Protein AF-0000000074383186 (afdb_homodimer)

Radius of gyration: 28.28 Å; Cα contacts (8 Å, |Δi|>4): 179; chains: 2; bounding box: 37×109×66 Å

Sequence (270 aa):
MASSSSMNIESKNREPNISELKEACGSEDLATCFKFLFDSDISEEYGFLMRMGEERNQLRSKLEKLEATIRETRYRGPFNEKAVDGLRCLVEIHQRMLDRFQVLTTLLDEVRDGIVEKGRHVKLMEFDEGLSDVEMASSSSMNIESKNREPNISELKEACGSEDLATCFKFLFDSDISEEYGFLMRMGEERNQLRSKLEKLEATIRETRYRGPFNEKAVDGLRCLVEIHQRMLDRFQVLTTLLDEVRDGIVEKGRHVKLMEFDEGLSDVE

Foldseek 3Di:
DPPDPPPCCVVPPCCPPQVVLCVVQVHPDSLSSLLVVLVVVLVVLVVVLVVLVVVLVVLVVVLVVLVVVLVVLVVVPCPDPVSVVVSVVSVVVSVVSVVVSVVSVVVSVVSVVSSVVSVVSSVVSVVVVVVVVVD/DDDDPPPCVVVDCCCPPQVVLCVVQVHPDSLSSLLVVLVVVLVVLVVVLVVLVVVLVVLVVVLVVLVVVLVVLVVVPCPDPVSVVVSVVSVVVSVVSVVVSVVSVVVSVVSVVSSVVSVVSSVVSVVVVVVVVVD

Structure (mmCIF, N/CA/C/O backbone):
data_AF-0000000074383186-model_v1
#
loop_
_entity.id
_entity.type
_entity.pdbx_description
1 polymer 'Uncharacterized protein'
#
loop_
_atom_site.group_PDB
_atom_site.id
_atom_site.type_symbol
_atom_site.label_atom_id
_atom_site.label_alt_id
_atom_site.label_comp_id
_atom_site.label_asym_id
_atom_site.label_entity_id
_atom_site.label_seq_id
_atom_site.pdbx_PDB_ins_code
_atom_site.Cartn_x
_atom_site.Cartn_y
_atom_site.Cartn_z
_atom_site.occupancy
_atom_site.B_iso_or_equiv
_atom_site.auth_seq_id
_atom_site.auth_comp_id
_atom_site.auth_asym_id
_atom_site.auth_atom_id
_atom_site.pdbx_PDB_model_num
ATOM 1 N N . MET A 1 1 ? 23.625 53.844 -22.609 1 28.95 1 MET A N 1
ATOM 2 C CA . MET A 1 1 ? 23.625 53.344 -21.234 1 28.95 1 MET A CA 1
ATOM 3 C C . MET A 1 1 ? 22.391 52.469 -20.984 1 28.95 1 MET A C 1
ATOM 5 O O . MET A 1 1 ? 21.266 52.906 -21.219 1 28.95 1 MET A O 1
ATOM 9 N N . ALA A 1 2 ? 22.594 51.031 -20.875 1 34.88 2 ALA A N 1
ATOM 10 C CA . ALA A 1 2 ? 21.875 49.781 -21.031 1 34.88 2 ALA A CA 1
ATOM 11 C C . ALA A 1 2 ? 20.984 49.5 -19.828 1 34.88 2 ALA A C 1
ATOM 13 O O . ALA A 1 2 ? 21.469 49.062 -18.766 1 34.88 2 ALA A O 1
ATOM 14 N N . SER A 1 3 ? 20.109 50.438 -19.359 1 36.16 3 SER A N 1
ATOM 15 C CA . SER A 1 3 ? 19.359 50.188 -18.125 1 36.16 3 SER A CA 1
ATOM 16 C C . SER A 1 3 ? 18.688 48.844 -18.141 1 36.16 3 SER A C 1
ATOM 18 O O . SER A 1 3 ? 17.969 48.5 -19.078 1 36.16 3 SER A O 1
ATOM 20 N N . SER A 1 4 ? 19.281 47.844 -17.312 1 34.47 4 SER A N 1
ATOM 21 C CA . SER A 1 4 ? 19.031 46.5 -16.812 1 34.47 4 SER A CA 1
ATOM 22 C C . SER A 1 4 ? 17.609 46.375 -16.266 1 34.47 4 SER A C 1
ATOM 24 O O . SER A 1 4 ? 17.25 47.062 -15.305 1 34.47 4 SER A O 1
ATOM 26 N N . SER A 1 5 ? 16.562 46.125 -17.016 1 35.66 5 SER A N 1
ATOM 27 C CA . SER A 1 5 ? 15.195 45.75 -16.688 1 35.66 5 SER A CA 1
ATOM 28 C C . SER A 1 5 ? 15.156 44.688 -15.602 1 35.66 5 SER A C 1
ATOM 30 O O . SER A 1 5 ? 15.656 43.562 -15.797 1 35.66 5 SER A O 1
ATOM 32 N N . SER A 1 6 ? 15.297 45.125 -14.266 1 33.59 6 SER A N 1
ATOM 33 C CA . SER A 1 6 ? 15.086 44.375 -13.023 1 33.59 6 SER A CA 1
ATOM 34 C C . SER A 1 6 ? 13.852 43.5 -13.117 1 33.59 6 SER A C 1
ATOM 36 O O . SER A 1 6 ? 12.734 43.969 -13.305 1 33.59 6 SER A O 1
ATOM 38 N N . MET A 1 7 ? 13.953 42.25 -13.617 1 35 7 MET A N 1
ATOM 39 C CA . MET A 1 7 ? 13.125 41.062 -13.516 1 35 7 MET A CA 1
ATOM 40 C C . MET A 1 7 ? 12.547 40.906 -12.109 1 35 7 MET A C 1
ATOM 42 O O . MET A 1 7 ? 13.266 40.594 -11.164 1 35 7 MET A O 1
ATOM 46 N N . ASN A 1 8 ? 11.641 41.875 -11.617 1 29.44 8 ASN A N 1
ATOM 47 C CA . ASN A 1 8 ? 10.781 41.812 -10.438 1 29.44 8 ASN A CA 1
ATOM 48 C C . ASN A 1 8 ? 10.109 40.438 -10.32 1 29.44 8 ASN A C 1
ATOM 50 O O . ASN A 1 8 ? 9.164 40.156 -11.055 1 29.44 8 ASN A O 1
ATOM 54 N N . ILE A 1 9 ? 10.883 39.438 -10.305 1 32.88 9 ILE A N 1
ATOM 55 C CA . ILE A 1 9 ? 10.359 38.125 -9.93 1 32.88 9 ILE A CA 1
ATOM 56 C C . ILE A 1 9 ? 9.445 38.25 -8.719 1 32.88 9 ILE A C 1
ATOM 58 O O . ILE A 1 9 ? 9.914 38.469 -7.594 1 32.88 9 ILE A O 1
ATOM 62 N N . GLU A 1 10 ? 8.539 39.281 -8.602 1 33.34 10 GLU A N 1
ATOM 63 C CA . GLU A 1 10 ? 7.5 39.219 -7.582 1 33.34 10 GLU A CA 1
ATOM 64 C C . GLU A 1 10 ? 7.023 37.781 -7.359 1 33.34 10 GLU A C 1
ATOM 66 O O . GLU A 1 10 ? 6.406 37.188 -8.242 1 33.34 10 GLU A O 1
ATOM 71 N N . SER A 1 11 ? 7.887 36.938 -6.902 1 33.84 11 SER A N 1
ATOM 72 C CA . SER A 1 11 ? 7.59 35.656 -6.277 1 33.84 11 SER A CA 1
ATOM 73 C C . SER A 1 11 ? 6.266 35.688 -5.527 1 33.84 11 SER A C 1
ATOM 75 O O . SER A 1 11 ? 6.078 36.531 -4.633 1 33.84 11 SER A O 1
ATOM 77 N N . LYS A 1 12 ? 5.137 35.531 -6.098 1 38.06 12 LYS A N 1
ATOM 78 C CA . LYS A 1 12 ? 3.758 35.344 -5.652 1 38.06 12 LYS A CA 1
ATOM 79 C C . LYS A 1 12 ? 3.703 34.812 -4.234 1 38.06 12 LYS A C 1
ATOM 81 O O . LYS A 1 12 ? 4.211 33.719 -3.971 1 38.06 12 LYS A O 1
ATOM 86 N N . ASN A 1 13 ? 3.699 35.531 -3.025 1 36.78 13 ASN A N 1
ATOM 87 C CA . ASN A 1 13 ? 3.373 35.469 -1.604 1 36.78 13 ASN A CA 1
ATOM 88 C C . ASN A 1 13 ? 2.285 34.438 -1.323 1 36.78 13 ASN A C 1
ATOM 90 O O . ASN A 1 13 ? 1.099 34.75 -1.303 1 36.78 13 ASN A O 1
ATOM 94 N N . ARG A 1 14 ? 2.055 33.5 -1.991 1 41.69 14 ARG A N 1
ATOM 95 C CA . ARG A 1 14 ? 1.066 32.5 -1.591 1 41.69 14 ARG A CA 1
ATOM 96 C C . ARG A 1 14 ? 1.18 32.188 -0.104 1 41.69 14 ARG A C 1
ATOM 98 O O . ARG A 1 14 ? 2.148 31.562 0.331 1 41.69 14 ARG A O 1
ATOM 105 N N . GLU A 1 15 ? 0.997 33.188 0.838 1 46.5 15 GLU A N 1
ATOM 106 C CA . GLU A 1 15 ? 0.779 32.812 2.232 1 46.5 15 GLU A CA 1
ATOM 107 C C . GLU A 1 15 ? -0.116 31.578 2.342 1 46.5 15 GLU A C 1
ATOM 109 O O . GLU A 1 15 ? -0.851 31.422 3.318 1 46.5 15 GLU A O 1
ATOM 114 N N . PRO A 1 16 ? -0.411 30.641 1.36 1 54.41 16 PRO A N 1
ATOM 115 C CA . PRO A 1 16 ? -1.586 29.844 0.973 1 54.41 16 PRO A CA 1
ATOM 116 C C . PRO A 1 16 ? -1.955 28.797 2.008 1 54.41 16 PRO A C 1
ATOM 118 O O . PRO A 1 16 ? -3.131 28.625 2.342 1 54.41 16 PRO A O 1
ATOM 121 N N . ASN A 1 17 ? -1.055 27.969 2.49 1 71.62 17 ASN A N 1
ATOM 122 C CA . ASN A 1 17 ? -1.515 26.719 3.088 1 71.62 17 ASN A CA 1
ATOM 123 C C . ASN A 1 17 ? -2.215 26.953 4.422 1 71.62 17 ASN A C 1
ATOM 125 O O . ASN A 1 17 ? -3.26 26.359 4.695 1 71.62 17 ASN A O 1
ATOM 129 N N . ILE A 1 18 ? -1.781 28.125 5.098 1 79.62 18 ILE A N 1
ATOM 130 C CA . ILE A 1 18 ? -2.393 28.359 6.402 1 79.62 18 ILE A CA 1
ATOM 131 C C . ILE A 1 18 ? -3.75 29.031 6.223 1 79.62 18 ILE A C 1
ATOM 133 O O . ILE A 1 18 ? -4.711 28.703 6.922 1 79.62 18 ILE A O 1
ATOM 137 N N . SER A 1 19 ? -3.762 30.062 5.293 1 82.31 19 SER A N 1
ATOM 138 C CA . SER A 1 19 ? -5.02 30.766 5.039 1 82.31 19 SER A CA 1
ATOM 139 C C . SER A 1 19 ? -6.098 29.781 4.566 1 82.31 19 SER A C 1
ATOM 141 O O . SER A 1 19 ? -7.254 29.875 4.992 1 82.31 19 SER A O 1
ATOM 143 N N . GLU A 1 20 ? -5.668 28.922 3.723 1 84.06 20 GLU A N 1
ATOM 144 C CA . GLU A 1 20 ? -6.598 27.891 3.248 1 84.06 20 GLU A CA 1
ATOM 145 C C . GLU A 1 20 ? -7.086 27.016 4.395 1 84.06 20 GLU A C 1
ATOM 147 O O . GLU A 1 20 ? -8.266 26.656 4.453 1 84.06 20 GLU A O 1
ATOM 152 N N . LEU A 1 21 ? -6.195 26.641 5.242 1 86.62 21 LEU A N 1
ATOM 153 C CA . LEU A 1 21 ? -6.535 25.812 6.391 1 86.62 21 LEU A CA 1
ATOM 154 C C . LEU A 1 21 ? -7.5 26.531 7.32 1 86.62 21 LEU A C 1
ATOM 156 O O . LEU A 1 21 ? -8.469 25.938 7.805 1 86.62 21 LEU A O 1
ATOM 160 N N . LYS A 1 22 ? -7.223 27.812 7.512 1 87.69 22 LYS A N 1
ATOM 161 C CA . LYS A 1 22 ? -8.102 28.625 8.352 1 87.69 22 LYS A CA 1
ATOM 162 C C . LYS A 1 22 ? -9.5 28.734 7.738 1 87.69 22 LYS A C 1
ATOM 164 O O . LYS A 1 22 ? -10.5 28.641 8.453 1 87.69 22 LYS A O 1
ATOM 169 N N . GLU A 1 23 ? -9.508 28.922 6.449 1 90.19 23 GLU A N 1
ATOM 170 C CA . GLU A 1 23 ? -10.789 29 5.75 1 90.19 23 GLU A CA 1
ATOM 171 C C . GLU A 1 23 ? -11.562 27.688 5.863 1 90.19 23 GLU A C 1
ATOM 173 O O . GLU A 1 23 ? -12.766 27.703 6.133 1 90.19 23 GLU A O 1
ATOM 178 N N . ALA A 1 24 ? -10.906 26.641 5.723 1 86.56 24 ALA A N 1
ATOM 179 C CA . ALA A 1 24 ? -11.531 25.312 5.75 1 86.56 24 ALA A CA 1
ATOM 180 C C . ALA A 1 24 ? -12.062 24.984 7.145 1 86.56 24 ALA A C 1
ATOM 182 O O . ALA A 1 24 ? -13.117 24.359 7.281 1 86.56 24 ALA A O 1
ATOM 183 N N . CYS A 1 25 ? -11.32 25.297 8.117 1 88.69 25 CYS A N 1
ATOM 184 C CA . CYS A 1 25 ? -11.719 24.938 9.477 1 88.69 25 CYS A CA 1
ATOM 185 C C . CYS A 1 25 ? -12.609 26.016 10.086 1 88.69 25 CYS A C 1
ATOM 187 O O . CYS A 1 25 ? -13.281 25.781 11.086 1 88.69 25 CYS A O 1
ATOM 189 N N . GLY A 1 26 ? -12.602 27.344 9.523 1 89.06 26 GLY A N 1
ATOM 190 C CA . GLY A 1 26 ? -13.43 28.438 10.008 1 89.06 26 GLY A CA 1
ATOM 191 C C . GLY A 1 26 ? -12.891 29.078 11.273 1 89.06 26 GLY A C 1
ATOM 192 O O . GLY A 1 26 ? -13.656 29.547 12.117 1 89.06 26 GLY A O 1
ATOM 193 N N . SER A 1 27 ? -11.68 28.906 11.594 1 85.69 27 SER A N 1
ATOM 194 C CA . SER A 1 27 ? -11.062 29.438 12.797 1 85.69 27 SER A CA 1
ATOM 195 C C . SER A 1 27 ? -9.766 30.172 12.477 1 85.69 27 SER A C 1
ATOM 197 O O . SER A 1 27 ? -9.055 29.812 11.539 1 85.69 27 SER A O 1
ATOM 199 N N . GLU A 1 28 ? -9.5 31.172 13.281 1 82.12 28 GLU A N 1
ATOM 200 C CA . GLU A 1 28 ? -8.227 31.875 13.188 1 82.12 28 GLU A CA 1
ATOM 201 C C . GLU A 1 28 ? -7.188 31.266 14.125 1 82.12 28 GLU A C 1
ATOM 203 O O . GLU A 1 28 ? -5.992 31.547 14.008 1 82.12 28 GLU A O 1
ATOM 208 N N . ASP A 1 29 ? -7.629 30.484 15.031 1 80 29 ASP A N 1
ATOM 209 C CA . ASP A 1 29 ? -6.727 29.844 15.984 1 80 29 ASP A CA 1
ATOM 210 C C . ASP A 1 29 ? -5.973 28.688 15.328 1 80 29 ASP A C 1
ATOM 212 O O . ASP A 1 29 ? -6.586 27.719 14.867 1 80 29 ASP A O 1
ATOM 216 N N . LEU A 1 30 ? -4.73 28.703 15.336 1 80 30 LEU A N 1
ATOM 217 C CA . LEU A 1 30 ? -3.9 27.734 14.648 1 80 30 LEU A CA 1
ATOM 218 C C . LEU A 1 30 ? -4.078 26.344 15.258 1 80 30 LEU A C 1
ATOM 220 O O . LEU A 1 30 ? -4.07 25.344 14.539 1 80 30 LEU A O 1
ATOM 224 N N . ALA A 1 31 ? -4.141 26.234 16.562 1 80.5 31 ALA A N 1
ATOM 225 C CA . ALA A 1 31 ? -4.32 24.938 17.219 1 80.5 31 ALA A CA 1
ATOM 226 C C . ALA A 1 31 ? -5.594 24.25 16.719 1 80.5 31 ALA A C 1
ATOM 228 O O . ALA A 1 31 ? -5.586 23.047 16.438 1 80.5 31 ALA A O 1
ATOM 229 N N . THR A 1 32 ? -6.66 25.062 16.656 1 84.25 32 THR A N 1
ATOM 230 C CA . THR A 1 32 ? -7.93 24.547 16.156 1 84.25 32 THR A CA 1
ATOM 231 C C . THR A 1 32 ? -7.793 24.094 14.703 1 84.25 32 THR A C 1
ATOM 233 O O . THR A 1 32 ? -8.336 23.062 14.305 1 84.25 32 THR A O 1
ATOM 236 N N . CYS A 1 33 ? -7.16 24.875 13.883 1 86.56 33 CYS A N 1
ATOM 237 C CA . CYS A 1 33 ? -6.945 24.547 12.477 1 86.56 33 CYS A CA 1
ATOM 238 C C . CYS A 1 33 ? -6.145 23.266 12.336 1 86.56 33 CYS A C 1
ATOM 240 O O . CYS A 1 33 ? -6.484 22.406 11.523 1 86.56 33 CYS A O 1
ATOM 242 N N . PHE A 1 34 ? -5.07 23.109 13.109 1 87.44 34 PHE A N 1
ATOM 243 C CA . PHE A 1 34 ? -4.246 21.922 13.031 1 87.44 34 PHE A CA 1
ATOM 244 C C . PHE A 1 34 ? -5.027 20.688 13.492 1 87.44 34 PHE A C 1
ATOM 246 O O . PHE A 1 34 ? -4.906 19.609 12.898 1 87.44 34 PHE A O 1
ATOM 253 N N . LYS A 1 35 ? -5.758 20.859 14.508 1 89.12 35 LYS A N 1
ATOM 254 C CA . LYS A 1 35 ? -6.629 19.766 14.953 1 89.12 35 LYS A CA 1
ATOM 255 C C . LYS A 1 35 ? -7.559 19.328 13.828 1 89.12 35 LYS A C 1
ATOM 257 O O . LYS A 1 35 ? -7.73 18.125 13.602 1 89.12 35 LYS A O 1
ATOM 262 N N . PHE A 1 36 ? -8.195 20.266 13.227 1 89.5 36 PHE A N 1
ATOM 263 C CA . PHE A 1 36 ? -9.078 19.984 12.109 1 89.5 36 PHE A CA 1
ATOM 264 C C . PHE A 1 36 ? -8.344 19.203 11.023 1 89.5 36 PHE A C 1
ATOM 266 O O . PHE A 1 36 ? -8.867 18.219 10.5 1 89.5 36 PHE A O 1
ATOM 273 N N . LEU A 1 37 ? -7.188 19.625 10.648 1 90.56 37 LEU A N 1
ATOM 274 C CA . LEU A 1 37 ? -6.359 18.969 9.641 1 90.56 37 LEU A CA 1
ATOM 275 C C . LEU A 1 37 ? -6.059 17.531 10.031 1 90.56 37 LEU A C 1
ATOM 277 O O . LEU A 1 37 ? -6.219 16.625 9.219 1 90.56 37 LEU A O 1
ATOM 281 N N . PHE A 1 38 ? -5.629 17.281 11.266 1 92.19 38 PHE A N 1
ATOM 282 C CA . PHE A 1 38 ? -5.254 15.945 11.719 1 92.19 38 PHE A CA 1
ATOM 283 C C . PHE A 1 38 ? -6.477 15.039 11.797 1 92.19 38 PHE A C 1
ATOM 285 O O . PHE A 1 38 ? -6.406 13.867 11.43 1 92.19 38 PHE A O 1
ATOM 292 N N . ASP A 1 39 ? -7.582 15.594 12.242 1 91.94 39 ASP A N 1
ATOM 293 C CA . ASP A 1 39 ? -8.812 14.812 12.297 1 91.94 39 ASP A CA 1
ATOM 294 C C . ASP A 1 39 ? -9.219 14.336 10.898 1 91.94 39 ASP A C 1
ATOM 296 O O . ASP A 1 39 ? -9.609 13.18 10.727 1 91.94 39 ASP A O 1
ATOM 300 N N . SER A 1 40 ? -9.133 15.219 9.984 1 91.56 40 SER A N 1
ATOM 301 C CA . SER A 1 40 ? -9.461 14.867 8.609 1 91.56 40 SER A CA 1
ATOM 302 C C . SER A 1 40 ? -8.516 13.797 8.07 1 91.56 40 SER A C 1
ATOM 304 O O . SER A 1 40 ? -8.945 12.844 7.422 1 91.56 40 SER A O 1
ATOM 306 N N . ASP A 1 41 ? -7.297 13.922 8.336 1 92.94 41 ASP A N 1
ATOM 307 C CA . ASP A 1 41 ? -6.293 12.961 7.871 1 92.94 41 ASP A CA 1
ATOM 308 C C . ASP A 1 41 ? -6.512 11.586 8.5 1 92.94 41 ASP A C 1
ATOM 310 O O . ASP A 1 41 ? -6.379 10.562 7.828 1 92.94 41 ASP A O 1
ATOM 314 N N . ILE A 1 42 ? -6.758 11.625 9.805 1 95.25 42 ILE A N 1
ATOM 315 C CA . ILE A 1 42 ? -6.992 10.367 10.516 1 95.25 42 ILE A CA 1
ATOM 316 C C . ILE A 1 42 ? -8.125 9.602 9.836 1 95.25 42 ILE A C 1
ATOM 318 O O . ILE A 1 42 ? -8.008 8.398 9.594 1 95.25 42 ILE A O 1
ATOM 322 N N . SER A 1 43 ? -9.227 10.312 9.57 1 94 43 SER A N 1
ATOM 323 C CA . SER A 1 43 ? -10.367 9.68 8.922 1 94 43 SER A CA 1
ATOM 324 C C . SER A 1 43 ? -9.992 9.094 7.566 1 94 43 SER A C 1
ATOM 326 O O . SER A 1 43 ? -10.359 7.957 7.25 1 94 43 SER A O 1
ATOM 328 N N . GLU A 1 44 ? -9.32 9.789 6.754 1 93.56 44 GLU A N 1
ATOM 329 C CA . GLU A 1 44 ? -8.883 9.32 5.441 1 93.56 44 GLU A CA 1
ATOM 330 C C . GLU A 1 44 ? -7.953 8.117 5.57 1 93.56 44 GLU A C 1
ATOM 332 O O . GLU A 1 44 ? -8.078 7.152 4.816 1 93.56 44 GLU A O 1
ATOM 337 N N . GLU A 1 45 ? -7.059 8.195 6.504 1 95.62 45 GLU A N 1
ATOM 338 C CA . GLU A 1 45 ? -6.074 7.129 6.691 1 95.62 45 GLU A CA 1
ATOM 339 C C . GLU A 1 45 ? -6.738 5.848 7.184 1 95.62 45 GLU A C 1
ATOM 341 O O . GLU A 1 45 ? -6.305 4.746 6.844 1 95.62 45 GLU A O 1
ATOM 346 N N . TYR A 1 46 ? -7.742 6.055 7.988 1 96.44 46 TYR A N 1
ATOM 347 C CA . TYR A 1 46 ? -8.492 4.875 8.406 1 96.44 46 TYR A CA 1
ATOM 348 C C . TYR A 1 46 ? -9.109 4.168 7.203 1 96.44 46 TYR A C 1
ATOM 350 O O . TYR A 1 46 ? -9.086 2.939 7.117 1 96.44 46 TYR A O 1
ATOM 358 N N . GLY A 1 47 ? -9.688 4.938 6.293 1 95.44 47 GLY A N 1
ATOM 359 C CA . GLY A 1 47 ? -10.195 4.344 5.066 1 95.44 47 GLY A CA 1
ATOM 360 C C . GLY A 1 47 ? -9.133 3.615 4.27 1 95.44 47 GLY A C 1
ATOM 361 O O . GLY A 1 47 ? -9.359 2.504 3.787 1 95.44 47 GLY A O 1
ATOM 362 N N . PHE A 1 48 ? -8.039 4.199 4.125 1 96.94 48 PHE A N 1
ATOM 363 C CA . PHE A 1 48 ? -6.914 3.588 3.434 1 96.94 48 PHE A CA 1
ATOM 364 C C . PHE A 1 48 ? -6.492 2.295 4.121 1 96.94 48 PHE A C 1
ATOM 366 O O . PHE A 1 48 ? -6.281 1.274 3.465 1 96.94 48 PHE A O 1
ATOM 373 N N . LEU A 1 49 ? -6.422 2.344 5.441 1 97.44 49 LEU A N 1
ATOM 374 C CA . LEU A 1 49 ? -6.031 1.188 6.242 1 97.44 49 LEU A CA 1
ATOM 375 C C . LEU A 1 49 ? -6.969 0.012 5.996 1 97.44 49 LEU A C 1
ATOM 377 O O . LEU A 1 49 ? -6.516 -1.121 5.816 1 97.44 49 LEU A O 1
ATOM 381 N N . MET A 1 50 ? -8.156 0.243 5.957 1 97.31 50 MET A N 1
ATOM 382 C CA . MET A 1 50 ? -9.141 -0.81 5.746 1 97.31 50 MET A CA 1
ATOM 383 C C . MET A 1 50 ? -9.008 -1.407 4.348 1 97.31 50 MET A C 1
ATOM 385 O O . MET A 1 50 ? -9.031 -2.629 4.188 1 97.31 50 MET A O 1
ATOM 389 N N . ARG A 1 51 ? -8.875 -0.605 3.33 1 95.19 51 ARG A N 1
ATOM 390 C CA . ARG A 1 51 ? -8.719 -1.101 1.965 1 95.19 51 ARG A CA 1
ATOM 391 C C . ARG A 1 51 ? -7.453 -1.938 1.823 1 95.19 51 ARG A C 1
ATOM 393 O O . ARG A 1 51 ? -7.473 -3 1.199 1 95.19 51 ARG A O 1
ATOM 400 N N . MET A 1 52 ? -6.41 -1.446 2.438 1 96.94 52 MET A N 1
ATOM 401 C CA . MET A 1 52 ? -5.145 -2.172 2.348 1 96.94 52 MET A CA 1
ATOM 402 C C . MET A 1 52 ? -5.203 -3.469 3.148 1 96.94 52 MET A C 1
ATOM 404 O O . MET A 1 52 ? -4.57 -4.461 2.781 1 96.94 52 MET A O 1
ATOM 408 N N . GLY A 1 53 ? -5.926 -3.406 4.273 1 96.88 53 GLY A N 1
ATOM 409 C CA . GLY A 1 53 ? -6.141 -4.641 5.012 1 96.88 53 GLY A CA 1
ATOM 410 C C . GLY A 1 53 ? -6.809 -5.723 4.184 1 96.88 53 GLY A C 1
ATOM 411 O O . GLY A 1 53 ? -6.449 -6.895 4.281 1 96.88 53 GLY A O 1
ATOM 412 N N . GLU A 1 54 ? -7.723 -5.332 3.402 1 95.38 54 GLU A N 1
ATOM 413 C CA . GLU A 1 54 ? -8.398 -6.258 2.496 1 95.38 54 GLU A CA 1
ATOM 414 C C . GLU A 1 54 ? -7.426 -6.805 1.45 1 95.38 54 GLU A C 1
ATOM 416 O O . GLU A 1 54 ? -7.441 -8 1.148 1 95.38 54 GLU A O 1
ATOM 421 N N . GLU A 1 55 ? -6.66 -5.902 0.926 1 95.06 55 GLU A N 1
ATOM 422 C CA . GLU A 1 55 ? -5.668 -6.324 -0.057 1 95.06 55 GLU A CA 1
ATOM 423 C C . GLU A 1 55 ? -4.691 -7.332 0.542 1 95.06 55 GLU A C 1
ATOM 425 O O . GLU A 1 55 ? -4.332 -8.312 -0.108 1 95.06 55 GLU A O 1
ATOM 430 N N . ARG A 1 56 ? -4.227 -7.09 1.702 1 97.19 56 ARG A N 1
ATOM 431 C CA . ARG A 1 56 ? -3.311 -8.008 2.373 1 97.19 56 ARG A CA 1
ATOM 432 C C . ARG A 1 56 ? -3.953 -9.375 2.561 1 97.19 56 ARG A C 1
ATOM 434 O O . ARG A 1 56 ? -3.299 -10.406 2.375 1 97.19 56 ARG A O 1
ATOM 441 N N . ASN A 1 57 ? -5.25 -9.359 2.951 1 96.56 57 ASN A N 1
ATOM 442 C CA . ASN A 1 57 ? -5.957 -10.617 3.145 1 96.56 57 ASN A CA 1
ATOM 443 C C . ASN A 1 57 ? -6.09 -11.398 1.838 1 96.56 57 ASN A C 1
ATOM 445 O O . ASN A 1 57 ? -5.938 -12.617 1.816 1 96.56 57 ASN A O 1
ATOM 449 N N . GLN A 1 58 ? -6.414 -10.688 0.798 1 94.38 58 GLN A N 1
ATOM 450 C CA . GLN A 1 58 ? -6.48 -11.328 -0.511 1 94.38 58 GLN A CA 1
ATOM 451 C C . GLN A 1 58 ? -5.133 -11.922 -0.903 1 94.38 58 GLN A C 1
ATOM 453 O O . GLN A 1 58 ? -5.062 -13.055 -1.395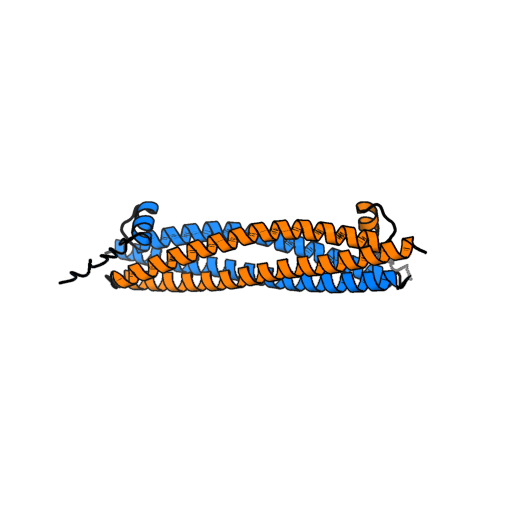 1 94.38 58 GLN A O 1
ATOM 458 N N . LEU A 1 59 ? -4.078 -11.211 -0.695 1 95.81 59 LEU A N 1
ATOM 459 C CA . LEU A 1 59 ? -2.732 -11.68 -1.009 1 95.81 59 LEU A CA 1
ATOM 460 C C . LEU A 1 59 ? -2.377 -12.906 -0.166 1 95.81 59 LEU A C 1
ATOM 462 O O . LEU A 1 59 ? -1.77 -13.852 -0.666 1 95.81 59 LEU A O 1
ATOM 466 N N . ARG A 1 60 ? -2.77 -12.875 1.085 1 96.19 60 ARG A N 1
ATOM 467 C CA . ARG A 1 60 ? -2.543 -14.016 1.961 1 96.19 60 ARG A CA 1
ATOM 468 C C . ARG A 1 60 ? -3.221 -15.266 1.413 1 96.19 60 ARG A C 1
ATOM 470 O O . ARG A 1 60 ? -2.623 -16.344 1.395 1 96.19 60 ARG A O 1
ATOM 477 N N . SER A 1 61 ? -4.426 -15.125 0.999 1 93.56 61 SER A N 1
ATOM 478 C CA . SER A 1 61 ? -5.168 -16.25 0.435 1 93.56 61 SER A CA 1
ATOM 479 C C . SER A 1 61 ? -4.488 -16.797 -0.816 1 93.56 61 SER A C 1
ATOM 481 O O . SER A 1 61 ? -4.391 -18 -1 1 93.56 61 SER A O 1
ATOM 483 N N . LYS A 1 62 ? -4.047 -15.914 -1.629 1 92.06 62 LYS A N 1
ATOM 484 C CA . LYS A 1 62 ? -3.354 -16.328 -2.844 1 92.06 62 LYS A CA 1
ATOM 485 C C . LYS A 1 62 ? -2.064 -17.078 -2.514 1 92.06 62 LYS A C 1
ATOM 487 O O . LYS A 1 62 ? -1.728 -18.062 -3.17 1 92.06 62 LYS A O 1
ATOM 492 N N . LEU A 1 63 ? -1.348 -16.547 -1.551 1 94.81 63 LEU A N 1
ATOM 493 C CA . LEU A 1 63 ? -0.114 -17.188 -1.101 1 94.81 63 LEU A CA 1
ATOM 494 C C . LEU A 1 63 ? -0.378 -18.609 -0.623 1 94.81 63 LEU A C 1
ATOM 496 O O . LEU A 1 63 ? 0.365 -19.531 -0.966 1 94.81 63 LEU A O 1
ATOM 500 N N . GLU A 1 64 ? -1.403 -18.828 0.087 1 92.31 64 GLU A N 1
ATOM 501 C CA . GLU A 1 64 ? -1.771 -20.156 0.596 1 92.31 64 GLU A CA 1
ATOM 502 C C . GLU A 1 64 ? -2.125 -21.109 -0.542 1 92.31 64 GLU A C 1
ATOM 504 O O . GLU A 1 64 ? -1.699 -22.266 -0.545 1 92.31 64 GLU A O 1
ATOM 509 N N . LYS A 1 65 ? -2.898 -20.609 -1.464 1 89.06 65 LYS A N 1
ATOM 510 C CA . LYS A 1 65 ? -3.275 -21.422 -2.617 1 89.06 65 LYS A CA 1
ATOM 511 C C . LYS A 1 65 ? -2.049 -21.812 -3.434 1 89.06 65 LYS A C 1
ATOM 513 O O . LYS A 1 65 ? -1.939 -22.953 -3.887 1 89.06 65 LYS A O 1
ATOM 518 N N . LEU A 1 66 ? -1.179 -20.812 -3.646 1 90.88 66 LEU A N 1
ATOM 519 C CA . LEU A 1 66 ? 0.034 -21.078 -4.41 1 90.88 66 LEU A CA 1
ATOM 520 C C . LEU A 1 66 ? 0.914 -22.094 -3.686 1 90.88 66 LEU A C 1
ATOM 522 O O . LEU A 1 66 ? 1.479 -23 -4.312 1 90.88 66 LEU A O 1
ATOM 526 N N . GLU A 1 67 ? 0.998 -22 -2.42 1 91.5 67 GLU A N 1
ATOM 527 C CA . GLU A 1 67 ? 1.763 -22.953 -1.625 1 91.5 67 GLU A CA 1
ATOM 528 C C . GLU A 1 67 ? 1.192 -24.359 -1.758 1 91.5 67 GLU A C 1
ATOM 530 O O . GLU A 1 67 ? 1.943 -25.328 -1.897 1 91.5 67 GLU A O 1
ATOM 535 N N . ALA A 1 68 ? -0.095 -24.484 -1.712 1 88.19 68 ALA A N 1
ATOM 536 C CA . ALA A 1 68 ? -0.749 -25.781 -1.891 1 88.19 68 ALA A CA 1
ATOM 537 C C . ALA A 1 68 ? -0.468 -26.344 -3.279 1 88.19 68 ALA A C 1
ATOM 539 O O . ALA A 1 68 ? -0.2 -27.547 -3.424 1 88.19 68 ALA A O 1
ATOM 540 N N . THR A 1 69 ? -0.551 -25.484 -4.262 1 85.12 69 THR A N 1
ATOM 541 C CA . THR A 1 69 ? -0.271 -25.906 -5.633 1 85.12 69 THR A CA 1
ATOM 542 C C . THR A 1 69 ? 1.161 -26.422 -5.762 1 85.12 69 THR A C 1
ATOM 544 O O . THR A 1 69 ? 1.405 -27.438 -6.41 1 85.12 69 THR A O 1
ATOM 547 N N . ILE A 1 70 ? 2.143 -25.688 -5.211 1 88.12 70 ILE A N 1
ATOM 548 C CA . ILE A 1 70 ? 3.549 -26.078 -5.227 1 88.12 70 ILE A CA 1
ATOM 549 C C . ILE A 1 70 ? 3.715 -27.438 -4.555 1 88.12 70 ILE A C 1
ATOM 551 O O . ILE A 1 70 ? 4.363 -28.328 -5.102 1 88.12 70 ILE A O 1
ATOM 555 N N . ARG A 1 71 ? 3.074 -27.641 -3.414 1 86.81 71 ARG A N 1
ATOM 556 C CA . ARG A 1 71 ? 3.17 -28.891 -2.674 1 86.81 71 ARG A CA 1
ATOM 557 C C . ARG A 1 71 ? 2.605 -30.047 -3.486 1 86.81 71 ARG A C 1
ATOM 559 O O . ARG A 1 71 ? 3.211 -31.125 -3.551 1 86.81 71 ARG A O 1
ATOM 566 N N . GLU A 1 72 ? 1.507 -29.875 -4.094 1 83.5 72 GLU A N 1
ATOM 567 C CA . GLU A 1 72 ? 0.868 -30.906 -4.902 1 83.5 72 GLU A CA 1
ATOM 568 C C . GLU A 1 72 ? 1.711 -31.25 -6.129 1 83.5 72 GLU A C 1
ATOM 570 O O . GLU A 1 72 ? 1.826 -32.406 -6.5 1 83.5 72 GLU A O 1
ATOM 575 N N . THR A 1 73 ? 2.223 -30.156 -6.715 1 81.38 73 THR A N 1
ATOM 576 C CA . THR A 1 73 ? 3.049 -30.375 -7.895 1 81.38 73 THR A CA 1
ATOM 577 C C . THR A 1 73 ? 4.305 -31.156 -7.535 1 81.38 73 THR A C 1
ATOM 579 O O . THR A 1 73 ? 4.742 -32.031 -8.297 1 81.38 73 THR A O 1
ATOM 582 N N . ARG A 1 74 ? 4.891 -30.859 -6.406 1 81.12 74 ARG A N 1
ATOM 583 C CA . ARG A 1 74 ? 6.07 -31.578 -5.934 1 81.12 74 ARG A CA 1
ATOM 584 C C . ARG A 1 74 ? 5.75 -33.031 -5.672 1 81.12 74 ARG A C 1
ATOM 586 O O . ARG A 1 74 ? 6.562 -33.938 -5.957 1 81.12 74 ARG A O 1
ATOM 593 N N . TYR A 1 75 ? 4.582 -33.344 -5.121 1 76.56 75 TYR A N 1
ATOM 594 C CA . TYR A 1 75 ? 4.168 -34.688 -4.781 1 76.56 75 TYR A CA 1
ATOM 595 C C . TYR A 1 75 ? 3.916 -35.531 -6.039 1 76.56 75 TYR A C 1
ATOM 597 O O . TYR A 1 75 ? 4.207 -36.719 -6.07 1 76.56 75 TYR A O 1
ATOM 605 N N . ARG A 1 76 ? 3.295 -34.938 -7.004 1 69.81 76 ARG A N 1
ATOM 606 C CA . ARG A 1 76 ? 2.982 -35.656 -8.234 1 69.81 76 ARG A CA 1
ATOM 607 C C . ARG A 1 76 ? 4.254 -36.031 -9 1 69.81 76 ARG A C 1
ATOM 609 O O . ARG A 1 76 ? 4.254 -36.938 -9.812 1 69.81 76 ARG A O 1
ATOM 616 N N . GLY A 1 77 ? 5.422 -35.594 -8.43 1 58.22 77 GLY A N 1
ATOM 617 C CA . GLY A 1 77 ? 6.711 -35.938 -9.023 1 58.22 77 GLY A CA 1
ATOM 618 C C . GLY A 1 77 ? 6.957 -35.219 -10.344 1 58.22 77 GLY A C 1
ATOM 619 O O . GLY A 1 77 ? 6.039 -34.656 -10.93 1 58.22 77 GLY A O 1
ATOM 620 N N . PRO A 1 78 ? 8.25 -34.875 -10.609 1 54.88 78 PRO A N 1
ATOM 621 C CA . PRO A 1 78 ? 8.617 -34.219 -11.875 1 54.88 78 PRO A CA 1
ATOM 622 C C . PRO A 1 78 ? 8.172 -35.031 -13.102 1 54.88 78 PRO A C 1
ATOM 624 O O . PRO A 1 78 ? 8.523 -36.188 -13.234 1 54.88 78 PRO A O 1
ATOM 627 N N . PHE A 1 79 ? 7 -35.094 -13.523 1 52.09 79 PHE A N 1
ATOM 628 C CA . PHE A 1 79 ? 6.648 -35.969 -14.633 1 52.09 79 PHE A CA 1
ATOM 629 C C . PHE A 1 79 ? 7.547 -35.719 -15.836 1 52.09 79 PHE A C 1
ATOM 631 O O . PHE A 1 79 ? 7.93 -36.656 -16.547 1 52.09 79 PHE A O 1
ATOM 638 N N . ASN A 1 80 ? 7.707 -34.594 -16.438 1 59 80 ASN A N 1
ATOM 639 C CA . ASN A 1 80 ? 8.531 -34.156 -17.562 1 59 80 ASN A CA 1
ATOM 640 C C . ASN A 1 80 ? 9.234 -32.844 -17.281 1 59 80 ASN A C 1
ATOM 642 O O . ASN A 1 80 ? 8.883 -32.125 -16.328 1 59 80 ASN A O 1
ATOM 646 N N . GLU A 1 81 ? 10.43 -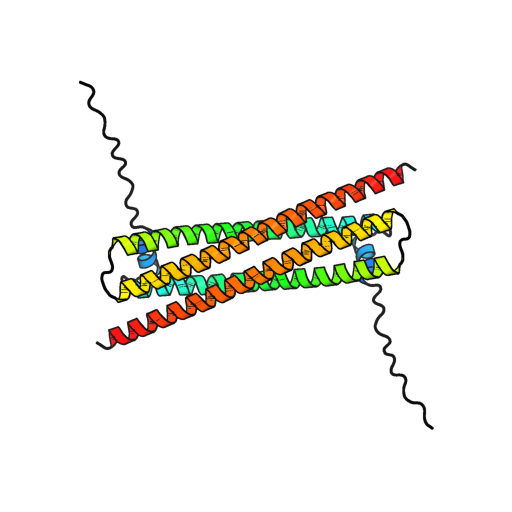32.688 -17.859 1 51.62 81 GLU A N 1
ATOM 647 C CA . GLU A 1 81 ? 11.281 -31.516 -17.766 1 51.62 81 GLU A CA 1
ATOM 648 C C . GLU A 1 81 ? 10.453 -30.234 -17.688 1 51.62 81 GLU A C 1
ATOM 650 O O . GLU A 1 81 ? 10.789 -29.312 -16.938 1 51.62 81 GLU A O 1
ATOM 655 N N . LYS A 1 82 ? 9.414 -30.312 -18.344 1 61.91 82 LYS A N 1
ATOM 656 C CA . LYS A 1 82 ? 8.562 -29.125 -18.422 1 61.91 82 LYS A CA 1
ATOM 657 C C . LYS A 1 82 ? 7.883 -28.859 -17.078 1 61.91 82 LYS A C 1
ATOM 659 O O . LYS A 1 82 ? 7.727 -27.703 -16.688 1 61.91 82 LYS A O 1
ATOM 664 N N . ALA A 1 83 ? 7.57 -29.891 -16.391 1 58.25 83 ALA A N 1
ATOM 665 C CA . ALA A 1 83 ? 6.926 -29.75 -15.094 1 58.25 83 ALA A CA 1
ATOM 666 C C . ALA A 1 83 ? 7.891 -29.188 -14.062 1 58.25 83 ALA A C 1
ATOM 668 O O . ALA A 1 83 ? 7.492 -28.391 -13.211 1 58.25 83 ALA A O 1
ATOM 669 N N . VAL A 1 84 ? 9.125 -29.531 -14.336 1 60.66 84 VAL A N 1
ATOM 670 C CA . VAL A 1 84 ? 10.133 -29.062 -13.391 1 60.66 84 VAL A CA 1
ATOM 671 C C . VAL A 1 84 ? 10.328 -27.562 -13.547 1 60.66 84 VAL A C 1
ATOM 673 O O . VAL A 1 84 ? 10.422 -26.828 -12.555 1 60.66 84 VAL A O 1
ATOM 676 N N . ASP A 1 85 ? 10.328 -27.094 -14.781 1 73.81 85 ASP A N 1
ATOM 677 C CA . ASP A 1 85 ? 10.484 -25.656 -15.031 1 73.81 85 ASP A CA 1
ATOM 678 C C . ASP A 1 85 ? 9.273 -24.875 -14.531 1 73.81 85 ASP A C 1
ATOM 680 O O . ASP A 1 85 ? 9.43 -23.797 -13.961 1 73.81 85 ASP A O 1
ATOM 684 N N . GLY A 1 86 ? 8.109 -25.547 -14.633 1 77.06 86 GLY A N 1
ATOM 685 C CA . GLY A 1 86 ? 6.906 -24.922 -14.117 1 77.06 86 GLY A CA 1
ATOM 686 C C . GLY A 1 86 ? 6.902 -24.797 -12.602 1 77.06 86 GLY A C 1
ATOM 687 O O . GLY A 1 86 ? 6.492 -23.766 -12.062 1 77.06 86 GLY A O 1
ATOM 688 N N . LEU A 1 87 ? 7.457 -25.797 -12.016 1 83.62 87 LEU A N 1
ATOM 689 C CA . LEU A 1 87 ? 7.527 -25.781 -10.562 1 83.62 87 LEU A CA 1
ATOM 690 C C . LEU A 1 87 ? 8.492 -24.703 -10.07 1 83.62 87 LEU A C 1
ATOM 692 O O . LEU A 1 87 ? 8.203 -24 -9.094 1 83.62 87 LEU A O 1
ATOM 696 N N . ARG A 1 88 ? 9.672 -24.625 -10.719 1 85.56 88 ARG A N 1
ATOM 697 C CA . ARG A 1 88 ? 10.633 -23.594 -10.367 1 85.56 88 ARG A CA 1
ATOM 698 C C . ARG A 1 88 ? 10.016 -22.203 -10.492 1 85.56 88 ARG A C 1
ATOM 700 O O . ARG A 1 88 ? 10.219 -21.344 -9.625 1 85.56 88 ARG A O 1
ATOM 707 N N . CYS A 1 89 ? 9.234 -21.984 -11.547 1 87.56 89 CYS A N 1
ATOM 708 C CA . CYS A 1 89 ? 8.547 -20.703 -11.75 1 87.56 89 CYS A CA 1
ATOM 709 C C . CYS A 1 89 ? 7.582 -20.422 -10.609 1 87.56 89 CYS A C 1
ATOM 711 O O . CYS A 1 89 ? 7.555 -19.297 -10.086 1 87.56 89 CYS A O 1
ATOM 713 N N . LEU A 1 90 ? 6.832 -21.406 -10.211 1 89.88 90 LEU A N 1
ATOM 714 C CA . LEU A 1 90 ? 5.859 -21.234 -9.133 1 89.88 90 LEU A CA 1
ATOM 715 C C . LEU A 1 90 ? 6.551 -20.844 -7.832 1 89.88 90 LEU A C 1
ATOM 717 O O . LEU A 1 90 ? 6.074 -19.953 -7.117 1 89.88 90 LEU A O 1
ATOM 721 N N . VAL A 1 91 ? 7.625 -21.469 -7.562 1 91.38 91 VAL A N 1
ATOM 722 C CA . VAL A 1 91 ? 8.344 -21.219 -6.316 1 91.38 91 VAL A CA 1
ATOM 723 C C . VAL A 1 91 ? 8.891 -19.797 -6.312 1 91.38 91 VAL A C 1
ATOM 725 O O . V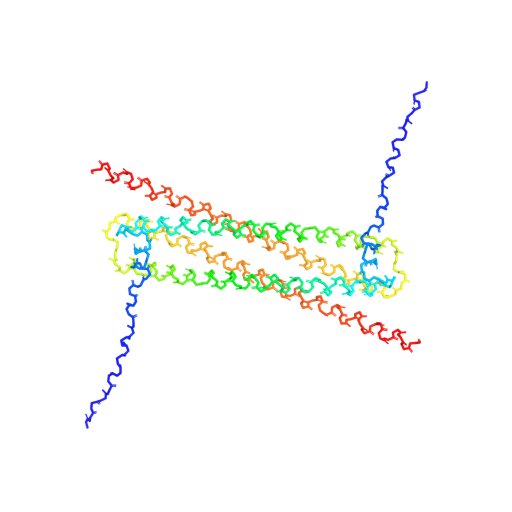AL A 1 91 ? 8.797 -19.094 -5.305 1 91.38 91 VAL A O 1
ATOM 728 N N . GLU A 1 92 ? 9.461 -19.375 -7.383 1 92.06 92 GLU A N 1
ATOM 729 C CA . GLU A 1 92 ? 10.008 -18.031 -7.492 1 92.06 92 GLU A CA 1
ATOM 730 C C . GLU A 1 92 ? 8.914 -16.969 -7.344 1 92.06 92 GLU A C 1
ATOM 732 O O . GLU A 1 92 ? 9.094 -15.984 -6.637 1 92.06 92 GLU A O 1
ATOM 737 N N . ILE A 1 93 ? 7.789 -17.203 -7.949 1 92.69 93 ILE A N 1
ATOM 738 C CA . ILE A 1 93 ? 6.68 -16.25 -7.863 1 92.69 93 ILE A CA 1
ATOM 739 C C . ILE A 1 93 ? 6.137 -16.219 -6.438 1 92.69 93 ILE A C 1
ATOM 741 O O . ILE A 1 93 ? 5.766 -15.164 -5.93 1 92.69 93 ILE A O 1
ATOM 745 N N . HIS A 1 94 ? 6.051 -17.375 -5.867 1 94.62 94 HIS A N 1
ATOM 746 C CA . HIS A 1 94 ? 5.605 -17.438 -4.477 1 94.62 94 HIS A CA 1
ATOM 747 C C . HIS A 1 94 ? 6.484 -16.578 -3.576 1 94.62 94 HIS A C 1
ATOM 749 O O . HIS A 1 94 ? 5.977 -15.852 -2.723 1 94.62 94 HIS A O 1
ATOM 755 N N . GLN A 1 95 ? 7.793 -16.703 -3.818 1 95.25 95 GLN A N 1
ATOM 756 C CA . GLN A 1 95 ? 8.711 -15.898 -3.02 1 95.25 95 GLN A CA 1
ATOM 757 C C . GLN A 1 95 ? 8.484 -14.406 -3.252 1 95.25 95 GLN A C 1
ATOM 759 O O . GLN A 1 95 ? 8.492 -13.617 -2.303 1 95.25 95 GLN A O 1
ATOM 764 N N . ARG A 1 96 ? 8.289 -14.016 -4.43 1 93.38 96 ARG A N 1
ATOM 765 C CA . ARG A 1 96 ? 8.023 -12.617 -4.754 1 93.38 96 ARG A CA 1
ATOM 766 C C . ARG A 1 96 ? 6.754 -12.133 -4.066 1 93.38 96 ARG A C 1
ATOM 768 O O . ARG A 1 96 ? 6.707 -11.008 -3.562 1 93.38 96 ARG A O 1
ATOM 775 N N . MET A 1 97 ? 5.801 -12.938 -4.059 1 95.06 97 MET A N 1
ATOM 776 C CA . MET A 1 97 ? 4.543 -12.586 -3.41 1 95.06 97 MET A CA 1
ATOM 777 C C . MET A 1 97 ? 4.723 -12.461 -1.901 1 95.06 97 MET A C 1
ATOM 779 O O . MET A 1 97 ? 4.109 -11.594 -1.27 1 95.06 97 MET A O 1
ATOM 783 N N . LEU A 1 98 ? 5.566 -13.289 -1.314 1 96.88 98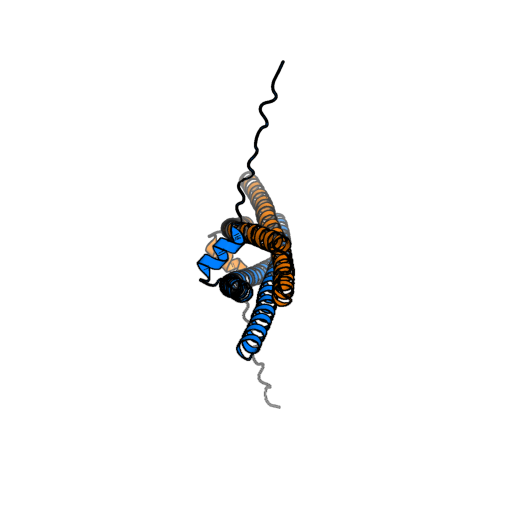 LEU A N 1
ATOM 784 C CA . LEU A 1 98 ? 5.871 -13.203 0.11 1 96.88 98 LEU A CA 1
ATOM 785 C C . LEU A 1 98 ? 6.551 -11.875 0.441 1 96.88 98 LEU A C 1
ATOM 787 O O . LEU A 1 98 ? 6.246 -11.25 1.459 1 96.88 98 LEU A O 1
ATOM 791 N N . ASP A 1 99 ? 7.488 -11.523 -0.379 1 95.81 99 ASP A N 1
ATOM 792 C CA . ASP A 1 99 ? 8.164 -10.242 -0.195 1 95.81 99 ASP A CA 1
ATOM 793 C C . ASP A 1 99 ? 7.172 -9.086 -0.238 1 95.81 99 ASP A C 1
ATOM 795 O O . ASP A 1 99 ? 7.215 -8.188 0.608 1 95.81 99 ASP A O 1
ATOM 799 N N . ARG A 1 100 ? 6.297 -9.117 -1.174 1 96.56 100 ARG A N 1
ATOM 800 C CA . ARG A 1 100 ? 5.254 -8.102 -1.275 1 96.56 100 ARG A CA 1
ATOM 801 C C . ARG A 1 100 ? 4.379 -8.086 -0.029 1 96.56 100 ARG A C 1
ATOM 803 O O . ARG A 1 100 ? 4.016 -7.02 0.47 1 96.56 100 ARG A O 1
ATOM 810 N N . PHE A 1 101 ? 4.031 -9.234 0.374 1 98 101 PHE A N 1
ATOM 811 C CA . PHE A 1 101 ? 3.201 -9.367 1.566 1 98 101 PHE A CA 1
ATOM 812 C C . PHE A 1 101 ? 3.861 -8.695 2.762 1 98 101 PHE A C 1
ATOM 814 O O . PHE A 1 101 ? 3.197 -8.008 3.537 1 98 101 PHE A O 1
ATOM 821 N N . GLN A 1 102 ? 5.082 -8.891 2.889 1 97.94 102 GLN A N 1
ATOM 822 C CA . GLN A 1 102 ? 5.82 -8.305 4 1 97.94 102 GLN A CA 1
ATOM 823 C C . GLN A 1 102 ? 5.82 -6.777 3.916 1 97.94 102 GLN A C 1
ATOM 825 O O . GLN A 1 102 ? 5.617 -6.098 4.922 1 97.94 102 GLN A O 1
ATOM 830 N N . VAL A 1 103 ? 6.09 -6.273 2.783 1 98.12 103 VAL A N 1
ATOM 831 C CA . VAL A 1 103 ? 6.113 -4.824 2.613 1 98.12 103 VAL A CA 1
ATOM 832 C C . VAL A 1 103 ? 4.727 -4.246 2.881 1 98.12 103 VAL A C 1
ATOM 834 O O . VAL A 1 103 ? 4.594 -3.205 3.529 1 98.12 103 VAL A O 1
ATOM 837 N N . LEU A 1 104 ? 3.723 -4.914 2.332 1 97.94 104 LEU A N 1
ATOM 838 C CA . LEU A 1 104 ? 2.352 -4.473 2.559 1 97.94 104 LEU A CA 1
ATOM 839 C C . LEU A 1 104 ? 2.029 -4.441 4.051 1 97.94 104 LEU A C 1
ATOM 841 O O . LEU A 1 104 ? 1.388 -3.506 4.531 1 97.94 104 LEU A O 1
ATOM 845 N N . THR A 1 105 ? 2.479 -5.375 4.789 1 98.25 105 THR A N 1
ATOM 846 C CA . THR A 1 105 ? 2.273 -5.418 6.234 1 98.25 105 THR A CA 1
ATOM 847 C C . THR A 1 105 ? 2.984 -4.25 6.914 1 98.25 105 THR A C 1
ATOM 849 O O . THR A 1 105 ? 2.428 -3.621 7.816 1 98.25 105 THR A O 1
ATOM 852 N N . THR A 1 106 ? 4.184 -4.012 6.496 1 98.19 106 THR A N 1
ATOM 853 C CA . THR A 1 106 ? 4.918 -2.867 7.023 1 98.19 106 THR A CA 1
ATOM 854 C C . THR A 1 106 ? 4.16 -1.569 6.766 1 98.19 106 THR A C 1
ATOM 856 O O . THR A 1 106 ? 4.109 -0.69 7.629 1 98.19 106 THR A O 1
ATOM 859 N N . LEU A 1 107 ? 3.607 -1.42 5.539 1 98 107 LEU A N 1
ATOM 860 C CA . LEU A 1 107 ? 2.828 -0.236 5.191 1 98 107 LEU A CA 1
ATOM 861 C C . LEU A 1 107 ? 1.64 -0.073 6.129 1 98 107 LEU A C 1
ATOM 863 O O . LEU A 1 107 ? 1.367 1.031 6.605 1 98 107 LEU A O 1
ATOM 867 N N . LEU A 1 108 ? 0.949 -1.163 6.406 1 98.06 108 LEU A N 1
ATOM 868 C CA . LEU A 1 108 ? -0.206 -1.121 7.297 1 98.06 108 LEU A CA 1
ATOM 869 C C . LEU A 1 108 ? 0.204 -0.688 8.703 1 98.06 108 LEU A C 1
ATOM 871 O O . LEU A 1 108 ? -0.492 0.104 9.336 1 98.06 108 LEU A O 1
ATOM 875 N N . ASP A 1 109 ? 1.315 -1.123 9.156 1 97.19 109 ASP A N 1
ATOM 876 C CA . ASP A 1 109 ? 1.822 -0.725 10.469 1 97.19 109 ASP A CA 1
ATOM 877 C C . ASP A 1 109 ? 2.139 0.768 10.508 1 97.19 109 ASP A C 1
ATOM 879 O O . ASP A 1 109 ? 1.809 1.456 11.477 1 97.19 109 ASP A O 1
ATOM 883 N N . GLU A 1 110 ? 2.754 1.188 9.406 1 96.31 110 GLU A N 1
ATOM 884 C CA . GLU A 1 110 ? 3.094 2.605 9.328 1 96.31 110 GLU A CA 1
ATOM 885 C C . GLU A 1 110 ? 1.84 3.475 9.359 1 96.31 110 GLU A C 1
ATOM 887 O O . GLU A 1 110 ? 1.825 4.531 9.992 1 96.31 110 GLU A O 1
ATOM 892 N N . VAL A 1 111 ? 0.846 3.098 8.633 1 96.94 111 VAL A N 1
ATOM 893 C CA . VAL A 1 111 ? -0.401 3.854 8.594 1 96.94 111 VAL A CA 1
ATOM 894 C C . VAL A 1 111 ? -1.038 3.863 9.984 1 96.94 111 VAL A C 1
ATOM 896 O O . VAL A 1 111 ? -1.481 4.91 10.461 1 96.94 111 VAL A O 1
ATOM 899 N N . ARG A 1 112 ? -1.076 2.75 10.664 1 97.38 112 ARG A N 1
ATOM 900 C CA . ARG A 1 112 ? -1.643 2.656 12.008 1 97.38 112 ARG A CA 1
ATOM 901 C C . ARG A 1 112 ? -0.894 3.557 12.977 1 97.38 112 ARG A C 1
ATOM 903 O O . ARG A 1 112 ? -1.511 4.293 13.75 1 97.38 112 ARG A O 1
ATOM 910 N N . ASP A 1 113 ? 0.372 3.469 12.93 1 95.44 113 ASP A N 1
ATOM 911 C CA . ASP A 1 113 ? 1.193 4.301 13.805 1 95.44 113 ASP A CA 1
ATOM 912 C C . ASP A 1 113 ? 0.95 5.785 13.539 1 95.44 113 ASP A C 1
ATOM 914 O O . ASP A 1 113 ? 0.916 6.59 14.469 1 95.44 113 ASP A O 1
ATOM 918 N N . GLY A 1 114 ? 0.829 6.113 12.203 1 94.56 114 GLY A N 1
ATOM 919 C CA . GLY A 1 114 ? 0.518 7.492 11.852 1 94.56 114 GLY A CA 1
ATOM 920 C C . GLY A 1 114 ? -0.805 7.965 12.422 1 94.56 114 GLY A C 1
ATOM 921 O O . GLY A 1 114 ? -0.906 9.094 12.914 1 94.56 114 GLY A O 1
ATOM 922 N N . ILE A 1 115 ? -1.764 7.121 12.383 1 95.94 115 ILE A N 1
ATOM 923 C CA . ILE A 1 115 ? -3.078 7.434 12.93 1 95.94 115 ILE A CA 1
ATOM 924 C C . ILE A 1 115 ? -2.969 7.656 14.438 1 95.94 115 ILE A C 1
ATOM 926 O O . ILE A 1 115 ? -3.496 8.641 14.969 1 95.94 115 ILE A O 1
ATOM 930 N N . VAL A 1 116 ? -2.299 6.781 15.141 1 95.75 116 VAL A N 1
ATOM 931 C CA . VAL A 1 116 ? -2.145 6.848 16.594 1 95.75 116 VAL A CA 1
ATOM 932 C C . VAL A 1 116 ? -1.404 8.125 16.969 1 95.75 116 VAL A C 1
ATOM 934 O O . VAL A 1 116 ? -1.813 8.836 17.891 1 95.75 116 VAL A O 1
ATOM 937 N N . GLU A 1 117 ? -0.348 8.391 16.297 1 94.12 117 GLU A N 1
ATOM 938 C CA . GLU A 1 117 ? 0.44 9.586 16.578 1 94.12 117 GLU A CA 1
ATOM 939 C C . GLU A 1 117 ? -0.386 10.852 16.375 1 94.12 117 GLU A C 1
ATOM 941 O O . GLU A 1 117 ? -0.36 11.758 17.219 1 94.12 117 GLU A O 1
ATOM 946 N N . LYS A 1 118 ? -1.071 10.953 15.289 1 93.69 118 LYS A N 1
ATOM 947 C CA . LYS A 1 118 ? -1.944 12.102 15.047 1 93.69 118 LYS A CA 1
ATOM 948 C C . LYS A 1 118 ? -3.004 12.227 16.141 1 93.69 118 LYS A C 1
ATOM 950 O O . LYS A 1 118 ? -3.318 13.328 16.594 1 93.69 118 LYS A O 1
ATOM 955 N N . GLY A 1 119 ? -3.574 11.047 16.531 1 92.75 119 GLY A N 1
ATOM 956 C CA . GLY A 1 119 ? -4.535 11.047 17.625 1 92.75 119 GLY A CA 1
ATOM 957 C C . GLY A 1 119 ? -3.973 11.625 18.922 1 92.75 119 GLY A C 1
ATOM 958 O O . GLY A 1 119 ? -4.66 12.367 19.625 1 92.75 119 GLY A O 1
ATOM 959 N N . ARG A 1 120 ? -2.797 11.305 19.203 1 92.5 120 ARG A N 1
ATOM 960 C CA . ARG A 1 120 ? -2.131 11.836 20.391 1 92.5 120 ARG A CA 1
ATOM 961 C C . ARG A 1 120 ? -1.987 13.352 20.312 1 92.5 120 ARG A C 1
ATOM 963 O O . ARG A 1 120 ? -2.238 14.062 21.281 1 92.5 120 ARG A O 1
ATOM 970 N N . HIS A 1 121 ? -1.569 13.852 19.141 1 89.69 121 HIS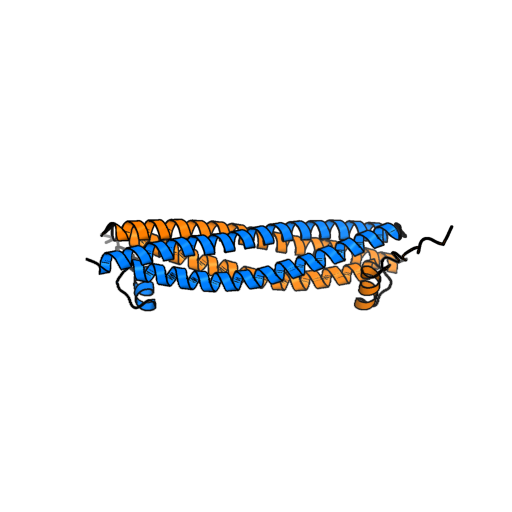 A N 1
ATOM 971 C CA . HIS A 1 121 ? -1.408 15.289 18.938 1 89.69 121 HIS A CA 1
ATOM 972 C C . HIS A 1 121 ? -2.742 16.016 19.062 1 89.69 121 HIS A C 1
ATOM 974 O O . HIS A 1 121 ? -2.807 17.094 19.656 1 89.69 121 HIS A O 1
ATOM 980 N N . VAL A 1 122 ? -3.832 15.422 18.484 1 89.31 122 VAL A N 1
ATOM 981 C CA . VAL A 1 122 ? -5.164 16.016 18.578 1 89.31 122 VAL A CA 1
ATOM 982 C C . VAL A 1 122 ? -5.566 16.156 20.031 1 89.31 122 VAL A C 1
ATOM 984 O O . VAL A 1 122 ? -6.055 17.203 20.453 1 89.31 122 VAL A O 1
ATOM 987 N N . LYS A 1 123 ? -5.293 15.18 20.891 1 88.44 123 LYS A N 1
ATOM 988 C CA . LYS A 1 123 ? -5.625 15.219 22.312 1 88.44 123 LYS A CA 1
ATOM 989 C C . LYS A 1 123 ? -4.824 16.297 23.031 1 88.44 123 LYS A C 1
ATOM 991 O O . LYS A 1 123 ? -5.355 17 23.906 1 88.44 123 LYS A O 1
ATOM 996 N N . LEU A 1 124 ? -3.607 16.484 22.688 1 83.38 124 LEU A N 1
ATOM 997 C CA . LEU A 1 124 ? -2.756 17.5 23.281 1 83.38 124 LEU A CA 1
ATOM 998 C C . LEU A 1 124 ? -3.271 18.906 22.969 1 83.38 124 LEU A C 1
ATOM 1000 O O . LEU A 1 124 ? -3.242 19.781 23.828 1 83.38 124 LEU A O 1
ATOM 1004 N N . MET A 1 125 ? -3.781 19.078 21.812 1 78.19 125 MET A N 1
ATOM 1005 C CA . MET A 1 125 ? -4.277 20.391 21.391 1 78.19 125 MET A CA 1
ATOM 1006 C C . MET A 1 125 ? -5.629 20.688 22.031 1 78.19 125 MET A C 1
ATOM 1008 O O . MET A 1 125 ? -5.969 21.844 22.266 1 78.19 125 MET A O 1
ATOM 1012 N N . GLU A 1 126 ? -6.465 19.641 22.312 1 76.12 126 GLU A N 1
ATOM 1013 C CA . GLU A 1 126 ? -7.738 19.812 23 1 76.12 126 GLU A CA 1
ATOM 1014 C C . GLU A 1 126 ? -7.531 20.219 24.453 1 76.12 126 GLU A C 1
ATOM 1016 O O . GLU A 1 126 ? -8.281 21.031 24.984 1 76.12 126 GLU A O 1
ATOM 1021 N N . PHE A 1 127 ? -6.582 19.641 25.109 1 67.81 127 PHE A N 1
ATOM 1022 C CA . PHE A 1 127 ? -6.289 19.953 26.5 1 67.81 127 PHE A CA 1
ATOM 1023 C C . PHE A 1 127 ? -5.812 21.391 26.641 1 67.81 127 PHE A C 1
ATOM 1025 O O . PHE A 1 127 ? -6.203 22.094 27.578 1 67.81 127 PHE A O 1
ATOM 1032 N N . ASP A 1 128 ? -5.082 21.859 25.734 1 61.78 128 ASP A N 1
ATOM 1033 C CA . ASP A 1 128 ? -4.57 23.234 25.781 1 61.78 128 ASP A CA 1
ATOM 1034 C C . ASP A 1 128 ? -5.691 24.234 25.547 1 61.78 128 ASP A C 1
ATOM 1036 O O . ASP A 1 128 ? -5.73 25.297 26.203 1 61.78 128 ASP A O 1
ATOM 1040 N N . GLU A 1 129 ? -6.621 23.891 24.672 1 58.22 129 GLU A N 1
ATOM 1041 C CA . GLU A 1 129 ? -7.777 24.75 24.453 1 58.22 129 GLU A CA 1
ATOM 1042 C C . GLU A 1 129 ? -8.641 24.844 25.703 1 58.22 129 GLU A C 1
ATOM 1044 O O . GLU A 1 129 ? -9.172 25.906 26.016 1 58.22 129 GLU A O 1
ATOM 1049 N N . GLY A 1 130 ? -8.789 23.656 26.359 1 53.03 130 GLY A N 1
ATOM 1050 C CA . GLY A 1 130 ? -9.586 23.641 27.578 1 53.03 130 GLY A CA 1
ATOM 1051 C C . GLY A 1 130 ? -8.977 24.453 28.703 1 53.03 130 GLY A C 1
ATOM 1052 O O . GLY A 1 130 ? -9.703 25.047 29.516 1 53.03 130 GLY A O 1
ATOM 1053 N N . LEU A 1 131 ? -7.77 24.438 28.812 1 48.44 131 LEU A N 1
ATOM 1054 C CA . LEU A 1 131 ? -7.09 25.203 29.844 1 48.44 131 LEU A CA 1
ATOM 1055 C C . LEU A 1 131 ? -7.141 26.703 29.547 1 48.44 131 LEU A C 1
ATOM 1057 O O . LEU A 1 131 ? -7.156 27.531 30.453 1 48.44 131 LEU A O 1
ATOM 1061 N N . SER A 1 132 ? -7.07 26.969 28.25 1 49.53 132 SER A N 1
ATOM 1062 C CA . SER A 1 132 ? -7.129 28.375 27.906 1 49.53 132 SER A CA 1
ATOM 1063 C C . SER A 1 132 ? -8.516 28.953 28.172 1 49.53 132 SER A C 1
ATOM 1065 O O . SER A 1 132 ? -8.648 30.156 28.406 1 49.53 132 SER A O 1
ATOM 1067 N N . ASP A 1 133 ? -9.5 28.188 27.969 1 46.53 133 ASP A N 1
ATOM 1068 C CA . ASP A 1 133 ? -10.852 28.672 28.203 1 46.53 133 ASP A CA 1
ATOM 1069 C C . ASP A 1 133 ? -11.102 28.875 29.703 1 46.53 133 ASP A C 1
ATOM 1071 O O . ASP A 1 133 ? -12.086 29.5 30.094 1 46.53 133 ASP A O 1
ATOM 1075 N N . VAL A 1 134 ? -10.227 28.312 30.469 1 43.81 134 VAL A N 1
ATOM 1076 C CA . VAL A 1 134 ? -10.453 28.469 31.906 1 43.81 134 VAL A CA 1
ATOM 1077 C C . VAL A 1 134 ? -9.75 29.719 32.406 1 43.81 134 VAL A C 1
ATOM 1079 O O . VAL A 1 134 ? -9.992 30.188 33.531 1 43.81 134 VAL A O 1
ATOM 1082 N N . GLU A 1 135 ? -8.945 30.359 31.641 1 37.34 135 GLU A N 1
ATOM 1083 C CA . GLU A 1 135 ? -8.523 31.656 32.188 1 37.34 135 GLU A CA 1
ATOM 1084 C C . GLU A 1 135 ? -9.539 32.75 31.859 1 37.34 135 GLU A C 1
ATOM 1086 O O . GLU A 1 135 ? -10.047 32.812 30.734 1 37.34 135 GLU A O 1
ATOM 1091 N N . MET B 1 1 ? -11.82 -55.438 26.859 1 26.66 1 MET B N 1
ATOM 1092 C CA . MET B 1 1 ? -10.977 -55.469 25.672 1 26.66 1 MET B CA 1
ATOM 1093 C C . MET B 1 1 ? -11.539 -54.531 24.609 1 26.66 1 MET B C 1
ATOM 1095 O O . MET B 1 1 ? -11.133 -54.594 23.438 1 26.66 1 MET B O 1
ATOM 1099 N N . ALA B 1 2 ? -12.711 -53.875 24.812 1 32 2 ALA B N 1
ATOM 1100 C CA . ALA B 1 2 ? -13.406 -53.281 23.688 1 32 2 ALA B CA 1
ATOM 1101 C C . ALA B 1 2 ? -12.523 -52.25 22.969 1 32 2 ALA B C 1
ATOM 1103 O O . ALA B 1 2 ? -11.562 -51.75 23.547 1 32 2 ALA B O 1
ATOM 1104 N N . SER B 1 3 ? -12.789 -52.156 21.531 1 33.47 3 SER B N 1
ATOM 1105 C CA . SER B 1 3 ? -12.445 -51.562 20.25 1 33.47 3 SER B CA 1
ATOM 1106 C C . SER B 1 3 ? -12.43 -50.031 20.312 1 33.47 3 SER B C 1
ATOM 1108 O O . SER B 1 3 ? -13.453 -49.406 20.578 1 33.47 3 SER B O 1
ATOM 1110 N N . SER B 1 4 ? -11.32 -49.5 20.828 1 35.81 4 SER B N 1
ATOM 1111 C CA . SER B 1 4 ? -10.891 -48.125 20.781 1 35.81 4 SER B CA 1
ATOM 1112 C C . SER B 1 4 ? -11.188 -47.5 19.422 1 35.81 4 SER B C 1
ATOM 1114 O O . SER B 1 4 ? -10.766 -48 18.375 1 35.81 4 SER B O 1
ATOM 1116 N N . SER B 1 5 ? -12.273 -46.75 19.172 1 33.97 5 SER B N 1
ATOM 1117 C CA . SER B 1 5 ? -12.844 -45.906 18.125 1 33.97 5 SER B CA 1
ATOM 1118 C C . SER B 1 5 ? -11.773 -45.062 17.453 1 33.97 5 SER B C 1
ATOM 1120 O O . SER B 1 5 ? -11.117 -44.25 18.109 1 33.97 5 SER B O 1
ATOM 1122 N N . SER B 1 6 ? -11.141 -45.625 16.312 1 33.56 6 SER B N 1
ATOM 1123 C CA . SER B 1 6 ? -10.328 -45.125 15.203 1 33.56 6 SER B CA 1
ATOM 1124 C C . SER B 1 6 ? -10.867 -43.812 14.664 1 33.56 6 SER B C 1
ATOM 1126 O O . SER B 1 6 ? -11.805 -43.781 13.859 1 33.56 6 SER B O 1
ATOM 1128 N N . MET B 1 7 ? -11.273 -42.875 15.461 1 34.34 7 MET B N 1
ATOM 1129 C CA . MET B 1 7 ? -11.688 -41.656 14.82 1 34.34 7 MET B CA 1
ATOM 1130 C C . MET B 1 7 ? -10.789 -41.312 13.641 1 34.34 7 MET B C 1
ATOM 1132 O O . MET B 1 7 ? -9.562 -41.344 13.758 1 34.34 7 MET B O 1
ATOM 1136 N N . ASN B 1 8 ? -11.32 -41.438 12.289 1 28.56 8 ASN B N 1
ATOM 1137 C CA . ASN B 1 8 ? -11.172 -41.125 10.867 1 28.56 8 ASN B CA 1
ATOM 1138 C C . ASN B 1 8 ? -10.625 -39.719 10.641 1 28.56 8 ASN B C 1
ATOM 1140 O O . ASN B 1 8 ? -11.359 -38.75 10.758 1 28.56 8 ASN B O 1
ATOM 1144 N N . ILE B 1 9 ? -9.57 -39.406 11.25 1 32.44 9 ILE B N 1
ATOM 1145 C CA . ILE B 1 9 ? -8.82 -38.25 10.805 1 32.44 9 ILE B CA 1
ATOM 1146 C C . ILE B 1 9 ? -8.781 -38.188 9.281 1 32.44 9 ILE B C 1
ATOM 1148 O O . ILE B 1 9 ? -7.926 -38.812 8.656 1 32.44 9 ILE B O 1
ATOM 1152 N N . GLU B 1 10 ? -9.781 -38.906 8.492 1 33.5 10 GLU B N 1
ATOM 1153 C CA . GLU B 1 10 ? -9.828 -38.656 7.059 1 33.5 10 GLU B CA 1
ATOM 1154 C C . GLU B 1 10 ? -9.594 -37.188 6.746 1 33.5 10 GLU B C 1
ATOM 1156 O O . GLU B 1 10 ? -10.484 -36.344 6.953 1 33.5 10 GLU B O 1
ATOM 1161 N N . SER B 1 11 ? -8.664 -36.625 7.27 1 32.38 11 SER B N 1
ATOM 1162 C CA . SER B 1 11 ? -8.07 -35.375 6.781 1 32.38 11 SER B CA 1
ATOM 1163 C C . SER B 1 11 ? -8.227 -35.25 5.27 1 32.38 11 SER B C 1
ATOM 1165 O O . SER B 1 11 ? -7.883 -36.156 4.523 1 32.38 11 SER B O 1
ATOM 1167 N N . LYS B 1 12 ? -9.18 -34.5 4.684 1 37.84 12 LYS B N 1
ATOM 1168 C CA . LYS B 1 12 ? -9.719 -33.969 3.438 1 37.84 12 LYS B CA 1
ATOM 1169 C C . LYS B 1 12 ? -8.617 -33.781 2.4 1 37.84 12 LYS B C 1
ATOM 1171 O O . LYS B 1 12 ? -7.715 -32.969 2.58 1 37.84 12 LYS B O 1
ATOM 1176 N N . ASN B 1 13 ? -8.062 -34.656 1.551 1 36.16 13 ASN B N 1
ATOM 1177 C CA . ASN B 1 13 ? -7.379 -34.844 0.274 1 36.16 13 ASN B CA 1
ATOM 1178 C C . ASN B 1 13 ? -7.676 -33.719 -0.698 1 36.16 13 ASN B C 1
ATOM 1180 O O . ASN B 1 13 ? -8.57 -33.812 -1.54 1 36.16 13 ASN B O 1
ATOM 1184 N N . ARG B 1 14 ? -8.094 -32.688 -0.343 1 41.53 14 ARG B N 1
ATOM 1185 C CA . ARG B 1 14 ? -8.289 -31.625 -1.318 1 41.53 14 ARG B CA 1
ATOM 1186 C C . ARG B 1 14 ? -7.141 -31.578 -2.316 1 41.53 14 ARG B C 1
ATOM 1188 O O . ARG B 1 14 ? -6.02 -31.203 -1.956 1 41.53 14 ARG B O 1
ATOM 1195 N N . GLU B 1 15 ? -6.863 -32.656 -3.139 1 44.88 15 GLU B N 1
ATOM 1196 C CA . GLU B 1 15 ? -6.02 -32.469 -4.316 1 44.88 15 GLU B CA 1
ATOM 1197 C C . GLU B 1 15 ? -6.242 -31.109 -4.949 1 44.88 15 GLU B C 1
ATOM 1199 O O . GLU B 1 15 ? -5.969 -30.922 -6.137 1 44.88 15 GLU B O 1
ATOM 1204 N N . PRO B 1 16 ? -6.902 -30.062 -4.406 1 53 16 PRO B N 1
ATOM 1205 C CA . PRO B 1 16 ? -7.797 -29.016 -4.906 1 53 16 PRO B CA 1
ATOM 1206 C C . PRO B 1 16 ? -7.086 -28.031 -5.828 1 53 16 PRO B C 1
ATOM 1208 O O . PRO B 1 16 ? -7.645 -27.625 -6.852 1 53 16 PRO B O 1
ATOM 1211 N N . ASN B 1 17 ? -5.957 -27.484 -5.465 1 70.75 17 ASN B N 1
ATOM 1212 C CA . ASN B 1 17 ? -5.586 -26.219 -6.094 1 70.75 17 ASN B CA 1
ATOM 1213 C C . ASN B 1 17 ? -5.242 -26.406 -7.566 1 70.75 17 ASN B C 1
ATOM 1215 O O . ASN B 1 17 ? -5.648 -25.609 -8.414 1 70.75 17 ASN B O 1
ATOM 1219 N N . ILE B 1 18 ? -4.766 -27.703 -7.891 1 79.75 18 ILE B N 1
ATOM 1220 C CA . ILE B 1 18 ? -4.375 -27.891 -9.281 1 79.75 18 ILE B CA 1
ATOM 1221 C C . ILE B 1 18 ? -5.609 -28.203 -10.125 1 79.75 18 ILE B C 1
ATOM 1223 O O . ILE B 1 18 ? -5.738 -27.719 -11.25 1 79.75 18 ILE B O 1
ATOM 1227 N N . SER B 1 19 ? -6.473 -29.125 -9.547 1 82.31 19 SER B N 1
ATOM 1228 C CA . SER B 1 19 ? -7.695 -29.469 -10.273 1 82.31 19 SER B CA 1
ATOM 1229 C C . SER B 1 19 ? -8.531 -28.219 -10.547 1 82.31 19 SER B C 1
ATOM 1231 O O . SER B 1 19 ? -9.078 -28.062 -11.648 1 82.31 19 SER B O 1
ATOM 1233 N N . GLU B 1 20 ? -8.586 -27.406 -9.531 1 84.19 20 GLU B N 1
ATOM 1234 C CA . GLU B 1 20 ? -9.312 -26.141 -9.711 1 84.19 20 GLU B CA 1
ATOM 1235 C C . GLU B 1 20 ? -8.664 -25.281 -10.789 1 84.19 20 GLU B C 1
ATOM 1237 O O . GLU B 1 20 ? -9.367 -24.656 -11.586 1 84.19 20 GLU B O 1
ATOM 1242 N N . LEU B 1 21 ? -7.391 -25.219 -10.781 1 87 21 LEU B N 1
ATOM 1243 C CA . LEU B 1 21 ? -6.656 -24.438 -11.773 1 87 21 LEU B CA 1
ATOM 1244 C C . LEU B 1 21 ? -6.883 -24.984 -13.18 1 87 21 LEU B C 1
ATOM 1246 O O . LEU B 1 21 ? -7.082 -24.219 -14.125 1 87 21 LEU B O 1
ATOM 1250 N N . LYS B 1 22 ? -6.863 -26.297 -13.258 1 87.88 22 LYS B N 1
ATOM 1251 C CA . LYS B 1 22 ? -7.117 -26.953 -14.547 1 87.88 22 LYS B CA 1
ATOM 1252 C C . LYS B 1 22 ? -8.523 -26.641 -15.047 1 87.88 22 LYS B C 1
ATOM 1254 O O . LYS B 1 22 ? -8.727 -26.391 -16.234 1 87.88 22 LYS B O 1
ATOM 1259 N N . GLU B 1 23 ? -9.461 -26.703 -14.125 1 90.38 23 GLU B N 1
ATOM 1260 C CA . GLU B 1 23 ? -10.844 -26.391 -14.477 1 90.38 23 GLU B CA 1
ATOM 1261 C C . GLU B 1 23 ? -10.984 -24.953 -14.945 1 90.38 23 GLU B C 1
ATOM 1263 O O . GLU B 1 23 ? -11.641 -24.672 -15.953 1 90.38 23 GLU B O 1
ATOM 1268 N N . ALA B 1 24 ? -10.367 -24.062 -14.297 1 86.94 24 ALA B N 1
ATOM 1269 C CA . ALA B 1 24 ? -10.469 -22.641 -14.602 1 86.94 24 ALA B CA 1
ATOM 1270 C C . ALA B 1 24 ? -9.82 -22.328 -15.945 1 86.94 24 ALA B C 1
ATOM 1272 O O . ALA B 1 24 ? -10.312 -21.469 -16.688 1 86.94 24 ALA B O 1
ATOM 1273 N N . CYS B 1 25 ? -8.711 -22.906 -16.203 1 88.81 25 CYS B N 1
ATOM 1274 C CA . CYS B 1 25 ? -7.988 -22.594 -17.422 1 88.81 25 CYS B CA 1
ATOM 1275 C C . CYS B 1 25 ? -8.477 -23.469 -18.578 1 88.81 25 CYS B C 1
ATOM 1277 O O . CYS B 1 25 ? -8.211 -23.172 -19.75 1 88.81 25 CYS B O 1
ATOM 1279 N N . GLY B 1 26 ? -9.195 -24.688 -18.297 1 89 26 GLY B N 1
ATOM 1280 C CA . GLY B 1 26 ? -9.719 -25.578 -19.328 1 89 26 GLY B CA 1
ATOM 1281 C C . GLY B 1 26 ? -8.648 -26.438 -19.969 1 89 26 GLY B C 1
ATOM 1282 O O . GLY B 1 26 ? -8.734 -26.766 -21.156 1 89 26 GLY B O 1
ATOM 1283 N N . SER B 1 27 ? -7.527 -26.625 -19.359 1 85.88 27 SER B N 1
ATOM 1284 C CA . SER B 1 27 ? -6.426 -27.422 -19.891 1 85.88 27 SER B CA 1
ATOM 1285 C C . SER B 1 27 ? -5.902 -28.406 -18.859 1 85.88 27 SER B C 1
ATOM 1287 O O . SER B 1 27 ? -5.93 -28.141 -17.656 1 85.88 27 SER B O 1
ATOM 1289 N N . GLU B 1 28 ? -5.422 -29.531 -19.359 1 82.31 28 GLU B N 1
ATOM 1290 C CA . GLU B 1 28 ? -4.762 -30.516 -18.5 1 82.31 28 GLU B CA 1
ATOM 1291 C C . GLU B 1 28 ? -3.256 -30.266 -18.438 1 82.31 28 GLU B C 1
ATOM 1293 O O . GLU B 1 28 ? -2.566 -30.828 -17.578 1 82.31 28 GLU B O 1
ATOM 1298 N N . ASP B 1 29 ? -2.783 -29.469 -19.328 1 80.25 29 ASP B N 1
ATOM 1299 C CA . ASP B 1 29 ? -1.355 -29.156 -19.375 1 80.25 29 ASP B CA 1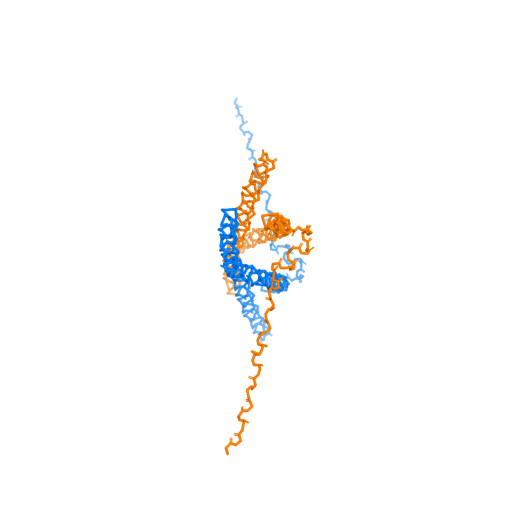
ATOM 1300 C C . ASP B 1 29 ? -0.976 -28.172 -18.281 1 80.25 29 ASP B C 1
ATOM 1302 O O . ASP B 1 29 ? -1.479 -27.047 -18.25 1 80.25 29 ASP B O 1
ATOM 1306 N N . LEU B 1 30 ? -0.11 -28.5 -17.453 1 80.44 30 LEU B N 1
ATOM 1307 C CA . LEU B 1 30 ? 0.252 -27.688 -16.297 1 80.44 30 LEU B CA 1
ATOM 1308 C C . LEU B 1 30 ? 0.875 -26.359 -16.734 1 80.44 30 LEU B C 1
ATOM 1310 O O . LEU B 1 30 ? 0.654 -25.328 -16.094 1 80.44 30 LEU B O 1
ATOM 1314 N N . ALA B 1 31 ? 1.713 -26.359 -17.75 1 80.81 31 ALA B N 1
ATOM 1315 C CA . ALA B 1 31 ? 2.338 -25.125 -18.234 1 80.81 31 ALA B CA 1
ATOM 1316 C C . ALA B 1 31 ? 1.285 -24.109 -18.641 1 80.81 31 ALA B C 1
ATOM 1318 O O . ALA B 1 31 ? 1.389 -22.922 -18.312 1 80.81 31 ALA B O 1
ATOM 1319 N N . THR B 1 32 ? 0.304 -24.625 -19.375 1 84.25 32 THR B N 1
ATOM 1320 C CA . THR B 1 32 ? -0.795 -23.766 -19.797 1 84.25 32 THR B CA 1
ATOM 1321 C C . THR B 1 32 ? -1.564 -23.234 -18.594 1 84.25 32 THR B C 1
ATOM 1323 O O . THR B 1 32 ? -1.953 -22.062 -18.562 1 84.25 32 THR B O 1
ATOM 1326 N N . CYS B 1 33 ? -1.854 -24.062 -17.641 1 86.69 33 CYS B N 1
ATOM 1327 C CA . CYS B 1 33 ? -2.561 -23.672 -16.438 1 86.69 33 CYS B CA 1
ATOM 1328 C C . CYS B 1 33 ? -1.78 -22.625 -15.664 1 86.69 33 CYS B C 1
ATOM 1330 O O . CYS B 1 33 ? -2.354 -21.625 -15.203 1 86.69 33 CYS B O 1
ATOM 1332 N N . PHE B 1 34 ? -0.473 -22.797 -15.508 1 87.62 34 PHE B N 1
ATOM 1333 C CA . PHE B 1 34 ? 0.346 -21.828 -14.781 1 87.62 34 PHE B CA 1
ATOM 1334 C C . PHE B 1 34 ? 0.402 -20.5 -15.523 1 87.62 34 PHE B C 1
ATOM 1336 O O . PHE B 1 34 ? 0.349 -19.438 -14.906 1 87.62 34 PHE B O 1
ATOM 1343 N N . LYS B 1 35 ? 0.536 -20.594 -16.781 1 89 35 LYS B N 1
ATOM 1344 C CA . LYS B 1 35 ? 0.486 -19.375 -17.578 1 89 35 LYS B CA 1
ATOM 1345 C C . LYS B 1 35 ? -0.807 -18.609 -17.328 1 89 35 LYS B C 1
ATOM 1347 O O . LYS B 1 35 ? -0.786 -17.375 -17.172 1 89 35 LYS B O 1
ATOM 1352 N N . PHE B 1 36 ? -1.888 -19.312 -17.406 1 89.44 36 PHE B N 1
ATOM 1353 C CA . PHE B 1 36 ? -3.188 -18.703 -17.125 1 89.44 36 PHE B CA 1
ATOM 1354 C C . PHE B 1 36 ? -3.195 -18.031 -15.766 1 89.44 36 PHE B C 1
ATOM 1356 O O . PHE B 1 36 ? -3.67 -16.906 -15.625 1 89.44 36 PHE B O 1
ATOM 1363 N N . LEU B 1 37 ? -2.736 -18.703 -14.758 1 90.56 37 LEU B N 1
ATOM 1364 C CA . LEU B 1 37 ? -2.668 -18.172 -13.398 1 90.56 37 LEU B CA 1
ATOM 1365 C C . LEU B 1 37 ? -1.845 -16.891 -13.344 1 90.56 37 LEU B C 1
ATOM 1367 O O . LEU B 1 37 ? -2.275 -15.898 -12.758 1 90.56 37 LEU B O 1
ATOM 1371 N N . PHE B 1 38 ? -0.656 -16.859 -13.961 1 92.12 38 PHE B N 1
ATOM 1372 C CA . PHE B 1 38 ? 0.236 -15.711 -13.914 1 92.12 38 PHE B CA 1
ATOM 1373 C C . PHE B 1 38 ? -0.354 -14.547 -14.695 1 92.12 38 PHE B C 1
ATOM 1375 O O . PHE B 1 38 ? -0.271 -13.398 -14.258 1 92.12 38 PHE B O 1
ATOM 1382 N N . ASP B 1 39 ? -0.983 -14.852 -15.82 1 92.19 39 ASP B N 1
ATOM 1383 C CA . ASP B 1 39 ? -1.624 -13.805 -16.609 1 92.19 39 ASP B CA 1
ATOM 1384 C C . ASP B 1 39 ? -2.727 -13.117 -15.797 1 92.19 39 ASP B C 1
ATOM 1386 O O . ASP B 1 39 ? -2.836 -11.883 -15.812 1 92.19 39 ASP B O 1
ATOM 1390 N N . SER B 1 40 ? -3.484 -13.906 -15.141 1 91.5 40 SER B N 1
ATOM 1391 C CA . SER B 1 40 ? -4.551 -13.359 -14.305 1 91.5 40 SER B CA 1
ATOM 1392 C C . SER B 1 40 ? -3.984 -12.508 -13.172 1 91.5 40 SER B C 1
ATOM 1394 O O . SER B 1 40 ? -4.492 -11.422 -12.891 1 91.5 40 SER B O 1
ATOM 1396 N N . ASP B 1 41 ? -2.979 -12.945 -12.57 1 92.94 41 ASP B N 1
ATOM 1397 C CA . ASP B 1 41 ? -2.355 -12.227 -11.461 1 92.94 41 ASP B CA 1
ATOM 1398 C C . ASP B 1 41 ? -1.745 -10.906 -11.938 1 92.94 41 ASP B C 1
ATOM 1400 O O . ASP B 1 41 ? -1.843 -9.891 -11.25 1 92.94 41 ASP B O 1
ATOM 1404 N N . ILE B 1 42 ? -1.058 -11 -13.07 1 95.25 42 ILE B N 1
ATOM 1405 C CA . ILE B 1 42 ? -0.446 -9.797 -13.633 1 95.25 42 ILE B CA 1
ATOM 1406 C C . ILE B 1 42 ? -1.507 -8.719 -13.812 1 95.25 42 ILE B C 1
ATOM 1408 O O . ILE B 1 42 ? -1.295 -7.559 -13.438 1 95.25 42 ILE B O 1
ATOM 1412 N N . SER B 1 43 ? -2.625 -9.094 -14.391 1 93.81 43 SER B N 1
ATOM 1413 C CA . SER B 1 43 ? -3.711 -8.148 -14.609 1 93.81 43 SER B CA 1
ATOM 1414 C C . SER B 1 43 ? -4.203 -7.547 -13.297 1 93.81 43 S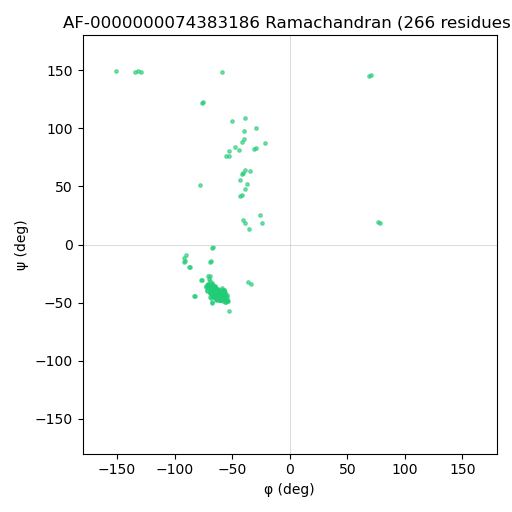ER B C 1
ATOM 1416 O O . SER B 1 43 ? -4.406 -6.332 -13.203 1 93.81 43 SER B O 1
ATOM 1418 N N . GLU B 1 44 ? -4.438 -8.32 -12.328 1 93.38 44 GLU B N 1
ATOM 1419 C CA . GLU B 1 44 ? -4.883 -7.848 -11.016 1 93.38 44 GLU B CA 1
ATOM 1420 C C . GLU B 1 44 ? -3.85 -6.922 -10.383 1 93.38 44 GLU B C 1
ATOM 1422 O O . GLU B 1 44 ? -4.203 -5.887 -9.82 1 93.38 44 GLU B O 1
ATOM 1427 N N . GLU B 1 45 ? -2.613 -7.289 -10.516 1 95.44 45 GLU B N 1
ATOM 1428 C CA . GLU B 1 45 ? -1.534 -6.516 -9.906 1 95.44 45 GLU B CA 1
ATOM 1429 C C . GLU B 1 45 ? -1.374 -5.16 -10.594 1 95.44 45 GLU B C 1
ATOM 1431 O O . GLU B 1 45 ? -1.028 -4.172 -9.945 1 95.44 45 GLU B O 1
ATOM 1436 N N . TYR B 1 46 ? -1.602 -5.176 -11.859 1 96.44 46 TYR B N 1
ATOM 1437 C CA . TYR B 1 46 ? -1.576 -3.896 -12.555 1 96.44 46 TYR B CA 1
ATOM 1438 C C . TYR B 1 46 ? -2.641 -2.955 -12.008 1 96.44 46 TYR B C 1
ATOM 1440 O O . TYR B 1 46 ? -2.385 -1.764 -11.812 1 96.44 46 TYR B O 1
ATOM 1448 N N . GLY B 1 47 ? -3.834 -3.48 -11.773 1 95.25 47 GLY B N 1
ATOM 1449 C CA . GLY B 1 47 ? -4.867 -2.672 -11.148 1 95.25 47 GLY B CA 1
ATOM 1450 C C . GLY B 1 47 ? -4.465 -2.15 -9.781 1 95.25 47 GLY B C 1
ATOM 1451 O O . GLY B 1 47 ? -4.676 -0.975 -9.469 1 95.25 47 GLY B O 1
ATOM 1452 N N . PHE B 1 48 ? -3.91 -2.963 -9.016 1 96.88 48 PHE B N 1
ATOM 1453 C CA . PHE B 1 48 ? -3.422 -2.58 -7.691 1 96.88 48 PHE B CA 1
ATOM 1454 C C . PHE B 1 48 ? -2.357 -1.495 -7.801 1 96.88 48 PHE B C 1
ATOM 1456 O O . PHE B 1 48 ? -2.402 -0.501 -7.074 1 96.88 48 PHE B O 1
ATOM 1463 N N . LEU B 1 49 ? -1.451 -1.673 -8.75 1 97.44 49 LEU B N 1
ATOM 1464 C CA . LEU B 1 49 ? -0.364 -0.728 -8.977 1 97.44 49 LEU B CA 1
ATOM 1465 C C . LEU B 1 49 ? -0.908 0.66 -9.297 1 97.44 49 LEU B C 1
ATOM 1467 O O . LEU B 1 49 ? -0.428 1.66 -8.758 1 97.44 49 LEU B O 1
ATOM 1471 N N . MET B 1 50 ? -1.833 0.726 -10.062 1 97.31 50 MET B N 1
ATOM 1472 C CA . MET B 1 50 ? -2.42 2.002 -10.461 1 97.31 50 MET B CA 1
ATOM 1473 C C . MET B 1 50 ? -3.107 2.676 -9.273 1 97.31 50 MET B C 1
ATOM 1475 O O . MET B 1 50 ? -2.938 3.877 -9.055 1 97.31 50 MET B O 1
ATOM 1479 N N . ARG B 1 51 ? -3.857 1.96 -8.492 1 95.12 51 ARG B N 1
ATOM 1480 C CA . ARG B 1 51 ? -4.531 2.527 -7.332 1 95.12 51 ARG B CA 1
ATOM 1481 C C . ARG B 1 51 ? -3.525 3.039 -6.309 1 95.12 51 ARG B C 1
ATOM 1483 O O . ARG B 1 51 ? -3.688 4.133 -5.762 1 95.12 51 ARG B O 1
ATOM 1490 N N . MET B 1 52 ? -2.494 2.252 -6.129 1 96.94 52 MET B N 1
ATOM 1491 C CA . MET B 1 52 ? -1.48 2.654 -5.156 1 96.94 52 MET B CA 1
ATOM 1492 C C . MET B 1 52 ? -0.68 3.848 -5.664 1 96.94 52 MET B C 1
ATOM 1494 O O . MET B 1 52 ? -0.238 4.688 -4.879 1 96.94 52 MET B O 1
ATOM 1498 N N . GLY B 1 53 ? -0.477 3.871 -6.996 1 96.88 53 GLY B N 1
ATOM 1499 C CA . GLY B 1 53 ? 0.157 5.043 -7.574 1 96.88 53 GLY B CA 1
ATOM 1500 C C . GLY B 1 53 ? -0.603 6.328 -7.305 1 96.88 53 GLY B C 1
ATOM 1501 O O . GLY B 1 53 ? 0.002 7.367 -7.027 1 96.88 53 GLY B O 1
ATOM 1502 N N . GLU B 1 54 ? -1.862 6.23 -7.328 1 95.44 54 GLU B N 1
ATOM 1503 C CA . GLU B 1 54 ? -2.713 7.375 -7.016 1 95.44 54 GLU B CA 1
ATOM 1504 C C . GLU B 1 54 ? -2.588 7.77 -5.547 1 95.44 54 GLU B C 1
ATOM 1506 O O . GLU B 1 54 ? -2.506 8.961 -5.227 1 95.44 54 GLU B O 1
ATOM 1511 N N . GLU B 1 55 ? -2.598 6.766 -4.738 1 95.25 55 GLU B N 1
ATOM 1512 C CA . GLU B 1 55 ? -2.443 7.023 -3.309 1 95.25 55 GLU B CA 1
ATOM 1513 C C . GLU B 1 55 ? -1.109 7.703 -3.01 1 95.25 55 GLU B C 1
ATOM 1515 O O . GLU B 1 55 ? -1.046 8.633 -2.201 1 95.25 55 GLU B O 1
ATOM 1520 N N . ARG B 1 56 ? -0.066 7.246 -3.611 1 97.19 56 ARG B N 1
ATOM 1521 C CA . ARG B 1 56 ? 1.251 7.844 -3.418 1 97.19 56 ARG B CA 1
ATOM 1522 C C . ARG B 1 56 ? 1.26 9.305 -3.857 1 97.19 56 ARG B C 1
ATOM 1524 O O . ARG B 1 56 ? 1.845 10.156 -3.186 1 97.19 56 ARG B O 1
ATOM 1531 N N . ASN B 1 57 ? 0.594 9.562 -4.996 1 96.56 57 ASN B N 1
ATOM 1532 C CA . ASN B 1 57 ? 0.534 10.938 -5.492 1 96.56 57 ASN B CA 1
ATOM 1533 C C . ASN B 1 57 ? -0.243 11.844 -4.547 1 96.56 57 ASN B C 1
ATOM 1535 O O . ASN B 1 57 ? 0.15 12.992 -4.312 1 96.56 57 ASN B O 1
ATOM 1539 N N . GLN B 1 58 ? -1.334 11.328 -4.059 1 94.31 58 GLN B N 1
ATOM 1540 C CA . GLN B 1 58 ? -2.1 12.086 -3.08 1 94.31 58 GLN B CA 1
ATOM 1541 C C . GLN B 1 58 ? -1.27 12.375 -1.831 1 94.31 58 GLN B C 1
ATOM 1543 O O . GLN B 1 58 ? -1.28 13.492 -1.312 1 94.31 58 GLN B O 1
ATOM 1548 N N . LEU B 1 59 ? -0.553 11.406 -1.355 1 95.88 59 LEU B N 1
ATOM 1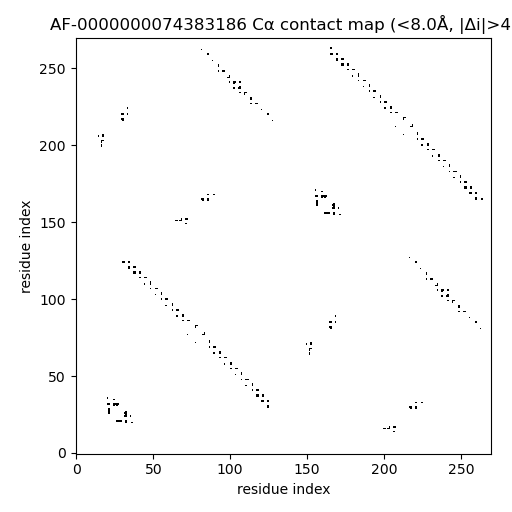549 C CA . LEU B 1 59 ? 0.298 11.562 -0.182 1 95.88 59 LEU B CA 1
ATOM 1550 C C . LEU B 1 59 ? 1.41 12.57 -0.451 1 95.88 59 LEU B C 1
ATOM 1552 O O . LEU B 1 59 ? 1.738 13.391 0.414 1 95.88 59 LEU B O 1
ATOM 1556 N N . ARG B 1 60 ? 1.95 12.523 -1.647 1 96.12 60 ARG B N 1
ATOM 1557 C CA . ARG B 1 60 ? 2.975 13.484 -2.041 1 96.12 60 ARG B CA 1
ATOM 1558 C C . ARG B 1 60 ? 2.443 14.914 -1.97 1 96.12 60 ARG B C 1
ATOM 1560 O O . ARG B 1 60 ? 3.117 15.812 -1.456 1 96.12 60 ARG B O 1
ATOM 1567 N N . SER B 1 61 ? 1.281 15.109 -2.461 1 93.44 61 SER B N 1
ATOM 1568 C CA . SER B 1 61 ? 0.654 16.422 -2.436 1 93.44 61 SER B CA 1
ATOM 1569 C C . SER B 1 61 ? 0.432 16.906 -1.004 1 93.44 61 SER B C 1
ATOM 1571 O O . SER B 1 61 ? 0.675 18.078 -0.689 1 93.44 61 SER B O 1
ATOM 1573 N N . LYS B 1 62 ? 0.001 16.016 -0.195 1 92 62 LYS B N 1
ATOM 1574 C CA . LYS B 1 62 ? -0.221 16.375 1.205 1 92 62 LYS B CA 1
ATOM 1575 C C . LYS B 1 62 ? 1.089 16.75 1.893 1 92 62 LYS B C 1
ATOM 1577 O O . LYS B 1 62 ? 1.13 17.672 2.697 1 92 62 LYS B O 1
ATOM 1582 N N . LEU B 1 63 ? 2.092 15.969 1.595 1 94.81 63 LEU B N 1
ATOM 1583 C CA . LEU B 1 63 ? 3.416 16.234 2.15 1 94.81 63 LEU B CA 1
ATOM 1584 C C . LEU B 1 63 ? 3.902 17.625 1.756 1 94.81 63 LEU B C 1
ATOM 1586 O O . LEU B 1 63 ? 4.43 18.359 2.592 1 94.81 63 LEU B O 1
ATOM 1590 N N . GLU B 1 64 ? 3.707 18.031 0.573 1 91.94 64 GLU B N 1
ATOM 1591 C CA . GLU B 1 64 ? 4.113 19.344 0.08 1 91.94 64 GLU B CA 1
ATOM 1592 C C . GLU B 1 64 ? 3.342 20.469 0.782 1 91.94 64 GLU B C 1
ATOM 1594 O O . GLU B 1 64 ? 3.928 21.469 1.182 1 91.94 64 GLU B O 1
ATOM 1599 N N . LYS B 1 65 ? 2.059 20.25 0.892 1 88.81 65 LYS B N 1
ATOM 1600 C CA . LYS B 1 65 ? 1.225 21.234 1.572 1 88.81 65 LYS B CA 1
ATOM 1601 C C . LYS B 1 65 ? 1.639 21.391 3.033 1 88.81 65 LYS B C 1
ATOM 1603 O O . LYS B 1 65 ? 1.695 22.516 3.551 1 88.81 65 LYS B O 1
ATOM 1608 N N . LEU B 1 66 ? 1.872 20.234 3.666 1 91.19 66 LEU B N 1
ATOM 1609 C CA . LEU B 1 66 ? 2.281 20.281 5.066 1 91.19 66 LEU B CA 1
ATOM 1610 C C . LEU B 1 66 ? 3.633 20.969 5.219 1 91.19 66 LEU B C 1
ATOM 1612 O O . LEU B 1 66 ? 3.832 21.75 6.152 1 91.19 66 LEU B O 1
ATOM 1616 N N . GLU B 1 67 ? 4.512 20.734 4.32 1 91.62 67 GLU B N 1
ATOM 1617 C CA . GLU B 1 67 ? 5.816 21.391 4.34 1 91.62 67 GLU B CA 1
ATOM 1618 C C . GLU B 1 67 ? 5.672 22.906 4.199 1 91.62 67 GLU B C 1
ATOM 1620 O O . GLU B 1 67 ? 6.348 23.672 4.895 1 91.62 67 GLU B O 1
ATOM 1625 N N . ALA B 1 68 ? 4.824 23.344 3.34 1 88 68 ALA B N 1
ATOM 1626 C CA . ALA B 1 68 ? 4.562 24.781 3.166 1 88 68 ALA B CA 1
ATOM 1627 C C . ALA B 1 68 ? 3.975 25.391 4.438 1 88 68 ALA B C 1
ATOM 1629 O O . ALA B 1 68 ? 4.363 26.484 4.844 1 88 68 ALA B O 1
ATOM 1630 N N . THR B 1 69 ? 3.045 24.656 5.023 1 84.88 69 THR B N 1
ATOM 1631 C CA . THR B 1 69 ? 2.43 25.109 6.266 1 84.88 69 THR B CA 1
ATOM 1632 C C . THR B 1 69 ? 3.477 25.266 7.367 1 84.88 69 THR B C 1
ATOM 1634 O O . THR B 1 69 ? 3.463 26.25 8.117 1 84.88 69 THR B O 1
ATOM 1637 N N . ILE B 1 70 ? 4.363 24.266 7.523 1 88.06 70 ILE B N 1
ATOM 1638 C CA . ILE B 1 70 ? 5.438 24.297 8.516 1 88.06 70 ILE B CA 1
ATOM 1639 C C . ILE B 1 70 ? 6.336 25.5 8.266 1 88.06 70 ILE B C 1
ATOM 1641 O O . ILE B 1 70 ? 6.648 26.25 9.195 1 88.06 70 ILE B O 1
ATOM 1645 N N . ARG B 1 71 ? 6.691 25.781 7.012 1 86.5 71 ARG B N 1
ATOM 1646 C CA . ARG B 1 71 ? 7.559 26.891 6.652 1 86.5 71 ARG B CA 1
ATOM 1647 C C . ARG B 1 71 ? 6.902 28.234 6.992 1 86.5 71 ARG B C 1
ATOM 1649 O O . ARG B 1 71 ? 7.547 29.125 7.551 1 86.5 71 ARG B O 1
ATOM 1656 N N . GLU B 1 72 ? 5.68 28.391 6.695 1 83.31 72 GLU B N 1
ATOM 1657 C CA . GLU B 1 72 ? 4.945 29.609 6.969 1 83.31 72 GLU B CA 1
ATOM 1658 C C . GLU B 1 72 ? 4.805 29.844 8.469 1 83.31 72 GLU B C 1
ATOM 1660 O O . GLU B 1 72 ? 4.922 30.984 8.938 1 83.31 72 GLU B O 1
ATOM 1665 N N . THR B 1 73 ? 4.504 28.719 9.125 1 81.19 73 THR B N 1
ATOM 1666 C CA . THR B 1 73 ? 4.352 28.828 10.57 1 81.19 73 THR B CA 1
ATOM 1667 C C . THR B 1 73 ? 5.672 29.25 11.219 1 81.19 73 THR B C 1
ATOM 1669 O O . THR B 1 73 ? 5.68 30.047 12.156 1 81.19 73 THR B O 1
ATOM 1672 N N . ARG B 1 74 ? 6.75 28.703 10.734 1 81 74 ARG B N 1
ATOM 1673 C CA . ARG B 1 74 ? 8.07 29.062 11.242 1 81 74 ARG B CA 1
ATOM 1674 C C . ARG B 1 74 ? 8.375 30.531 10.977 1 81 74 ARG B C 1
ATOM 1676 O O . ARG B 1 74 ? 8.977 31.219 11.82 1 81 74 ARG B O 1
ATOM 1683 N N . TYR B 1 75 ? 7.98 31.047 9.836 1 76.5 75 TYR B N 1
ATOM 1684 C CA . TYR B 1 75 ? 8.242 32.438 9.438 1 76.5 75 TYR B CA 1
ATOM 1685 C C . TYR B 1 75 ? 7.438 33.406 10.289 1 76.5 75 TYR B C 1
ATOM 1687 O O . TYR B 1 75 ? 7.918 34.5 10.625 1 76.5 75 TYR B O 1
ATOM 1695 N N . ARG B 1 76 ? 6.211 33.094 10.562 1 70.31 76 ARG B N 1
ATOM 1696 C CA . ARG B 1 76 ? 5.348 33.969 11.344 1 70.31 76 ARG B CA 1
ATOM 1697 C C . ARG B 1 76 ? 5.832 34.062 12.781 1 70.31 76 ARG B C 1
ATOM 1699 O O . ARG B 1 76 ? 5.523 35.031 13.477 1 70.31 76 ARG B O 1
ATOM 1706 N N . GLY B 1 77 ? 6.891 33.312 13.109 1 58.41 77 GLY B N 1
ATOM 1707 C CA . GLY B 1 77 ? 7.52 33.344 14.414 1 58.41 77 GLY B CA 1
ATOM 1708 C C . GLY B 1 77 ? 6.66 32.75 15.516 1 58.41 77 GLY B C 1
ATOM 1709 O O . GLY B 1 77 ? 5.465 32.531 15.32 1 58.41 77 GLY B O 1
ATOM 1710 N N . PRO B 1 78 ? 7.309 32.062 16.516 1 55.38 78 PRO B N 1
ATOM 1711 C CA . PRO B 1 78 ? 6.594 31.5 17.656 1 55.38 78 PRO B CA 1
ATOM 1712 C C . PRO B 1 78 ? 5.703 32.531 18.375 1 55.38 78 PRO B C 1
ATOM 1714 O O . PRO B 1 78 ? 6.18 33.562 18.797 1 55.38 78 PRO B O 1
ATOM 1717 N N . PHE B 1 79 ? 4.609 32.938 17.969 1 53.06 79 PHE B N 1
ATOM 1718 C CA . PHE B 1 79 ? 3.904 34 18.641 1 53.06 79 PHE B CA 1
ATOM 1719 C C . PHE B 1 79 ? 3.604 33.656 20.078 1 53.06 79 PHE B C 1
ATOM 1721 O O . PHE B 1 79 ? 3.529 34.531 20.938 1 53.06 79 PHE B O 1
ATOM 1728 N N . ASN B 1 80 ? 3.254 32.5 20.484 1 59.5 80 ASN B N 1
ATOM 1729 C CA . ASN B 1 80 ? 2.973 32 21.828 1 59.5 80 ASN B CA 1
ATOM 1730 C C . ASN B 1 80 ? 3.283 30.516 21.938 1 59.5 80 ASN B C 1
ATOM 1732 O O . ASN B 1 80 ? 3.506 29.844 20.922 1 59.5 80 ASN B O 1
ATOM 1736 N N . GLU B 1 81 ? 3.666 30.109 23.125 1 53.94 81 GLU B N 1
ATOM 1737 C CA . GLU B 1 81 ? 4.016 28.734 23.484 1 53.94 81 GLU B CA 1
ATOM 1738 C C . GLU B 1 81 ? 3.139 27.734 22.75 1 53.94 81 GLU B C 1
ATOM 1740 O O . GLU B 1 81 ? 3.617 26.672 22.312 1 53.94 81 GLU B O 1
ATOM 1745 N N . LYS B 1 82 ? 1.974 28.172 22.547 1 62.72 82 LYS B N 1
ATOM 1746 C CA . LYS B 1 82 ? 1.024 27.281 21.891 1 62.72 82 LYS B CA 1
ATOM 1747 C C . LYS B 1 82 ? 1.371 27.078 20.422 1 62.72 82 LYS B C 1
ATOM 1749 O O . LYS B 1 82 ? 1.237 25.969 19.891 1 62.72 82 LYS B O 1
ATOM 1754 N N . ALA B 1 83 ? 1.864 28.094 19.859 1 59.81 83 ALA B N 1
ATOM 1755 C CA . ALA B 1 83 ? 2.254 28.016 18.453 1 59.81 83 ALA B CA 1
ATOM 1756 C C . ALA B 1 83 ? 3.469 27.109 18.266 1 59.81 83 ALA B C 1
ATOM 1758 O O . ALA B 1 83 ? 3.557 26.375 17.281 1 59.81 83 ALA B O 1
ATOM 1759 N N . VAL B 1 84 ? 4.246 27.156 19.328 1 63.12 84 VAL B N 1
ATOM 1760 C CA . VAL B 1 84 ? 5.465 26.344 19.25 1 63.12 84 VAL B CA 1
ATOM 1761 C C . VAL B 1 84 ? 5.113 24.859 19.344 1 63.12 84 VAL B C 1
ATOM 1763 O O . VAL B 1 84 ? 5.656 24.047 18.594 1 63.12 84 VAL B O 1
ATOM 1766 N N . ASP B 1 85 ? 4.16 24.531 20.203 1 73.94 85 ASP B N 1
ATOM 1767 C CA . ASP B 1 85 ? 3.734 23.141 20.344 1 73.94 85 ASP B CA 1
ATOM 1768 C C . ASP B 1 85 ? 3.021 22.641 19.094 1 73.94 85 ASP B C 1
ATOM 1770 O O . ASP B 1 85 ? 3.225 21.5 18.656 1 73.94 85 ASP B O 1
ATOM 1774 N N . GLY B 1 86 ? 2.279 23.609 18.469 1 77.06 86 GLY B N 1
ATOM 1775 C CA . GLY B 1 86 ? 1.619 23.25 17.234 1 77.06 86 GLY B CA 1
ATOM 1776 C C . GLY B 1 86 ? 2.592 22.984 16.094 1 77.06 86 GLY B C 1
ATOM 1777 O O . GLY B 1 86 ? 2.406 22.031 15.328 1 77.06 86 GLY B O 1
ATOM 1778 N N . LEU B 1 87 ? 3.613 23.75 16.125 1 83.62 87 LEU B N 1
ATOM 1779 C CA . LEU B 1 87 ? 4.629 23.562 15.094 1 83.62 87 LEU B CA 1
ATOM 1780 C C . LEU B 1 87 ? 5.355 22.234 15.266 1 83.62 87 LEU B C 1
ATOM 1782 O O . LEU B 1 87 ? 5.617 21.531 14.281 1 83.62 87 LEU B O 1
ATOM 1786 N N . ARG B 1 88 ? 5.746 21.938 16.516 1 85.75 88 ARG B N 1
ATOM 1787 C CA . ARG B 1 88 ? 6.395 20.656 16.812 1 85.75 88 ARG B CA 1
ATOM 1788 C C . ARG B 1 88 ? 5.527 19.484 16.344 1 85.75 88 ARG B C 1
ATOM 1790 O O . ARG B 1 88 ? 6.031 18.531 15.758 1 85.75 88 ARG B O 1
ATOM 1797 N N . CYS B 1 89 ? 4.223 19.562 16.594 1 87.69 89 CYS B N 1
ATOM 1798 C CA . CYS B 1 89 ? 3.281 18.531 16.156 1 87.69 89 CYS B CA 1
ATOM 1799 C C . CYS B 1 89 ? 3.293 18.391 14.641 1 87.69 89 CYS B C 1
ATOM 1801 O O . CYS B 1 89 ? 3.344 17.266 14.125 1 87.69 89 CYS B O 1
ATOM 1803 N N . LEU B 1 90 ? 3.277 19.469 13.93 1 89.81 90 LEU B N 1
ATOM 1804 C CA . LEU B 1 90 ? 3.275 19.453 12.477 1 89.81 90 LEU B CA 1
ATOM 1805 C C . LEU B 1 90 ? 4.527 18.766 11.938 1 89.81 90 LEU B C 1
ATOM 1807 O O . LEU B 1 90 ? 4.453 17.969 11.008 1 89.81 90 LEU B O 1
ATOM 1811 N N . VAL B 1 91 ? 5.629 19.094 12.523 1 91.44 91 VAL B N 1
ATOM 1812 C CA . VAL B 1 91 ? 6.902 18.547 12.055 1 91.44 91 VAL B CA 1
ATOM 1813 C C . VAL B 1 91 ? 6.934 17.047 12.281 1 91.44 91 VAL B C 1
ATOM 1815 O O . VAL B 1 91 ? 7.367 16.281 11.406 1 91.44 91 VAL B O 1
ATOM 1818 N N . GLU B 1 92 ? 6.52 16.594 13.414 1 92 92 GLU B N 1
ATOM 1819 C CA . GLU B 1 92 ? 6.496 15.164 13.727 1 92 92 GLU B CA 1
ATOM 1820 C C . GLU B 1 92 ? 5.559 14.414 12.789 1 92 92 GLU B C 1
ATOM 1822 O O . GLU B 1 92 ? 5.91 13.344 12.281 1 92 92 GLU B O 1
ATOM 1827 N N . ILE B 1 93 ? 4.422 14.969 12.5 1 92.62 93 ILE B N 1
ATOM 1828 C CA . ILE B 1 93 ? 3.467 14.328 11.602 1 92.62 93 ILE B CA 1
ATOM 1829 C C . ILE B 1 93 ? 4.035 14.297 10.188 1 92.62 93 ILE B C 1
ATOM 1831 O O . ILE B 1 93 ? 3.855 13.312 9.461 1 92.62 93 ILE B O 1
ATOM 1835 N N . HIS B 1 94 ? 4.621 15.383 9.812 1 94.75 94 HIS B N 1
ATOM 1836 C CA . HIS B 1 94 ? 5.258 15.43 8.5 1 94.75 94 HIS B CA 1
ATOM 1837 C C . HIS B 1 94 ? 6.262 14.289 8.336 1 94.75 94 HIS B C 1
ATOM 1839 O O . HIS B 1 94 ? 6.297 13.633 7.297 1 94.75 94 HIS B O 1
ATOM 1845 N N . GLN B 1 95 ? 7.066 14.102 9.398 1 95.38 95 GLN B N 1
ATOM 1846 C CA . GLN B 1 95 ? 8.047 13.023 9.344 1 95.38 95 GLN B CA 1
ATOM 1847 C C . GLN B 1 95 ? 7.367 11.664 9.219 1 95.38 95 GLN B C 1
ATOM 1849 O O . GLN B 1 95 ? 7.809 10.812 8.445 1 95.38 95 GLN B O 1
ATOM 1854 N N . ARG B 1 96 ? 6.355 11.453 9.93 1 93.69 96 ARG B N 1
ATOM 1855 C CA . ARG B 1 96 ? 5.609 10.203 9.852 1 93.69 96 ARG B CA 1
ATOM 1856 C C . ARG B 1 96 ? 5.051 9.984 8.453 1 93.69 96 ARG B C 1
ATOM 1858 O O . ARG B 1 96 ? 5.078 8.859 7.938 1 93.69 96 ARG B O 1
ATOM 1865 N N . MET B 1 97 ? 4.566 10.984 7.891 1 95.12 97 MET B N 1
ATOM 1866 C CA . MET B 1 97 ? 4.027 10.891 6.539 1 95.12 97 MET B CA 1
ATOM 1867 C C . MET B 1 97 ? 5.129 10.586 5.531 1 95.12 97 MET B C 1
ATOM 1869 O O . MET B 1 97 ? 4.91 9.844 4.574 1 95.12 97 MET B O 1
ATOM 1873 N N . LEU B 1 98 ? 6.316 11.125 5.746 1 96.94 98 LEU B N 1
ATOM 1874 C CA . LEU B 1 98 ? 7.461 10.836 4.887 1 96.94 98 LEU B CA 1
ATOM 1875 C C . LEU B 1 98 ? 7.84 9.359 4.969 1 96.94 98 LEU B C 1
ATOM 1877 O O . LEU B 1 98 ? 8.148 8.734 3.953 1 96.94 98 LEU B O 1
ATOM 1881 N N . ASP B 1 99 ? 7.879 8.867 6.164 1 95.88 99 ASP B N 1
ATOM 1882 C CA . ASP B 1 99 ? 8.164 7.449 6.352 1 95.88 99 ASP B CA 1
ATOM 1883 C C . ASP B 1 99 ? 7.156 6.582 5.609 1 95.88 99 ASP B C 1
ATOM 1885 O O . ASP B 1 99 ? 7.531 5.625 4.93 1 95.88 99 ASP B O 1
ATOM 1889 N N . ARG B 1 100 ? 5.918 6.91 5.715 1 96.62 100 ARG B N 1
ATOM 1890 C CA . ARG B 1 100 ? 4.867 6.195 5 1 96.62 100 ARG B CA 1
ATOM 1891 C C . ARG B 1 100 ? 5.074 6.277 3.49 1 96.62 100 ARG B C 1
ATOM 1893 O O . ARG B 1 100 ? 4.891 5.289 2.777 1 96.62 100 ARG B O 1
ATOM 1900 N N . PHE B 1 101 ? 5.367 7.426 3.066 1 98.12 101 PHE B N 1
ATOM 1901 C CA . PHE B 1 101 ? 5.609 7.641 1.646 1 98.12 101 PHE B CA 1
ATOM 1902 C C . PHE B 1 101 ? 6.707 6.715 1.138 1 98.12 101 PHE B C 1
ATOM 1904 O O . PHE B 1 101 ? 6.582 6.133 0.056 1 98.12 101 PHE B O 1
ATOM 1911 N N . GLN B 1 102 ? 7.723 6.594 1.88 1 98 102 GLN B N 1
ATOM 1912 C CA . GLN B 1 102 ? 8.836 5.734 1.495 1 98 102 GLN B CA 1
ATOM 1913 C C . GLN B 1 102 ? 8.406 4.273 1.409 1 98 102 GLN B C 1
ATOM 1915 O O . GLN B 1 102 ? 8.758 3.57 0.462 1 98 102 GLN B O 1
ATOM 1920 N N . VAL B 1 103 ? 7.715 3.846 2.385 1 98.19 103 VAL B N 1
ATOM 1921 C CA . VAL B 1 103 ? 7.266 2.457 2.385 1 98.19 103 VAL B CA 1
ATOM 1922 C C . VAL B 1 103 ? 6.324 2.219 1.206 1 98.19 103 VAL B C 1
ATOM 1924 O O . VAL B 1 103 ? 6.406 1.186 0.537 1 98.19 103 VAL B O 1
ATOM 1927 N N . LEU B 1 104 ? 5.41 3.15 1.008 1 97.88 104 LEU B N 1
ATOM 1928 C CA . LEU B 1 104 ? 4.488 3.039 -0.115 1 97.88 104 LEU B CA 1
ATOM 1929 C C . LEU B 1 104 ? 5.242 2.945 -1.436 1 97.88 104 LEU B C 1
ATOM 1931 O O . LEU B 1 104 ? 4.879 2.158 -2.311 1 97.88 104 LEU B O 1
ATOM 1935 N N . THR B 1 105 ? 6.277 3.664 -1.599 1 98.19 105 THR B N 1
ATOM 1936 C CA . THR B 1 105 ? 7.102 3.615 -2.801 1 98.19 105 THR B CA 1
ATOM 1937 C C . THR B 1 105 ? 7.77 2.248 -2.945 1 98.19 105 THR B C 1
ATOM 1939 O O . THR B 1 105 ? 7.816 1.688 -4.043 1 98.19 105 THR B O 1
ATOM 1942 N N . THR B 1 106 ? 8.297 1.77 -1.86 1 98.19 106 THR B N 1
ATOM 1943 C CA . THR B 1 106 ? 8.883 0.435 -1.876 1 98.19 106 THR B CA 1
ATOM 1944 C C . THR B 1 106 ? 7.855 -0.605 -2.312 1 98.19 106 THR B C 1
ATOM 1946 O O . THR B 1 106 ? 8.18 -1.524 -3.068 1 98.19 106 THR B O 1
ATOM 1949 N N . LEU B 1 107 ? 6.617 -0.492 -1.775 1 98 107 LEU B N 1
ATOM 1950 C CA . LEU B 1 107 ? 5.547 -1.41 -2.152 1 98 107 LEU B CA 1
ATOM 1951 C C . LEU B 1 107 ? 5.297 -1.364 -3.654 1 98 107 LEU B C 1
ATOM 1953 O O . LEU B 1 107 ? 5.16 -2.408 -4.297 1 98 107 LEU B O 1
ATOM 1957 N N . LEU B 1 108 ? 5.246 -0.176 -4.211 1 98.06 108 LEU B N 1
ATOM 1958 C CA . LEU B 1 108 ? 5.016 -0.02 -5.645 1 98.06 108 LEU B CA 1
ATOM 1959 C C . LEU B 1 108 ? 6.133 -0.678 -6.445 1 98.06 108 LEU B C 1
ATOM 1961 O O . LEU B 1 108 ? 5.875 -1.342 -7.453 1 98.06 108 LEU B O 1
ATOM 1965 N N . ASP B 1 109 ? 7.316 -0.567 -6.004 1 97.25 109 ASP B N 1
ATOM 1966 C CA . ASP B 1 109 ? 8.445 -1.201 -6.676 1 97.25 109 ASP B CA 1
ATOM 1967 C C . ASP B 1 109 ? 8.328 -2.723 -6.633 1 97.25 109 ASP B C 1
ATOM 1969 O O . ASP B 1 109 ? 8.57 -3.398 -7.633 1 97.25 109 ASP B O 1
ATOM 1973 N N . GLU B 1 110 ? 7.938 -3.188 -5.457 1 96.31 110 GLU B N 1
ATOM 1974 C CA . GLU B 1 110 ? 7.77 -4.633 -5.316 1 96.31 110 GLU B CA 1
ATOM 1975 C C . GLU B 1 110 ? 6.695 -5.16 -6.262 1 96.31 110 GLU B C 1
ATOM 1977 O O . GLU B 1 110 ? 6.852 -6.234 -6.848 1 96.31 110 GLU B O 1
ATOM 1982 N N . VAL B 1 111 ? 5.609 -4.477 -6.348 1 96.94 111 VAL B N 1
ATOM 1983 C CA . VAL B 1 111 ? 4.523 -4.895 -7.223 1 96.94 111 VAL B CA 1
ATOM 1984 C C . VAL B 1 111 ? 4.996 -4.875 -8.68 1 96.94 111 VAL B C 1
ATOM 1986 O O . VAL B 1 111 ? 4.738 -5.82 -9.43 1 96.94 111 VAL B O 1
ATOM 1989 N N . ARG B 1 112 ? 5.691 -3.854 -9.086 1 97.38 112 ARG B N 1
ATOM 1990 C CA . ARG B 1 112 ? 6.211 -3.752 -10.453 1 97.38 112 ARG B CA 1
ATOM 1991 C C . ARG B 1 112 ? 7.164 -4.898 -10.758 1 97.38 112 ARG B C 1
ATOM 1993 O O . ARG B 1 112 ? 7.066 -5.531 -11.812 1 97.38 112 ARG B O 1
ATOM 2000 N N . ASP B 1 113 ? 8.055 -5.129 -9.875 1 95.5 113 ASP B N 1
ATOM 2001 C CA . ASP B 1 113 ? 9.008 -6.215 -10.055 1 95.5 113 ASP B CA 1
ATOM 2002 C C . ASP B 1 113 ? 8.297 -7.562 -10.172 1 95.5 113 ASP B C 1
ATOM 2004 O O . ASP B 1 113 ? 8.695 -8.422 -10.961 1 95.5 113 ASP B O 1
ATOM 2008 N N . GLY B 1 114 ? 7.246 -7.715 -9.289 1 94.44 114 GLY B N 1
ATOM 2009 C CA . GLY B 1 114 ? 6.457 -8.93 -9.375 1 94.44 114 GLY B CA 1
ATOM 2010 C C . GLY B 1 114 ? 5.793 -9.125 -10.719 1 94.44 114 GLY B C 1
ATOM 2011 O O . GLY B 1 114 ? 5.781 -10.234 -11.266 1 94.44 114 GLY B O 1
ATOM 2012 N N . ILE B 1 115 ? 5.281 -8.07 -11.242 1 95.88 115 ILE B N 1
ATOM 2013 C CA . ILE B 1 115 ? 4.645 -8.109 -12.555 1 95.88 115 ILE B CA 1
ATOM 2014 C C . ILE B 1 115 ? 5.672 -8.5 -13.617 1 95.88 115 ILE B C 1
ATOM 2016 O O . ILE B 1 115 ? 5.41 -9.367 -14.453 1 95.88 115 ILE B O 1
ATOM 2020 N N . VAL B 1 116 ? 6.832 -7.883 -13.617 1 95.69 116 VAL B N 1
ATOM 2021 C CA . VAL B 1 116 ? 7.891 -8.133 -14.594 1 95.69 116 VAL B CA 1
ATOM 2022 C C . VAL B 1 116 ? 8.344 -9.586 -14.5 1 95.69 116 VAL B C 1
ATOM 2024 O O . VAL B 1 116 ? 8.492 -10.266 -15.516 1 95.69 116 VAL B O 1
ATOM 2027 N N . GLU B 1 117 ? 8.57 -10.031 -13.32 1 94.12 117 GLU B N 1
ATOM 2028 C CA . GLU B 1 117 ? 9.023 -11.406 -13.117 1 94.12 117 GLU B CA 1
ATOM 2029 C C . GLU B 1 117 ? 7.988 -12.406 -13.641 1 94.12 117 GLU B C 1
ATOM 2031 O O . GLU B 1 117 ? 8.336 -13.359 -14.336 1 94.12 117 GLU B O 1
ATOM 2036 N N . LYS B 1 118 ? 6.766 -12.227 -13.297 1 93.44 118 LYS B N 1
ATOM 2037 C CA . LYS B 1 118 ? 5.711 -13.094 -13.805 1 93.44 118 LYS B CA 1
ATOM 2038 C C . LYS B 1 118 ? 5.664 -13.055 -15.336 1 93.44 118 LYS B C 1
ATOM 2040 O O . LYS B 1 118 ? 5.465 -14.086 -15.977 1 93.44 118 LYS B O 1
ATOM 2045 N N . GLY B 1 119 ? 5.805 -11.812 -15.891 1 92.69 119 GLY B N 1
ATOM 2046 C CA . GLY B 1 119 ? 5.852 -11.68 -17.344 1 92.69 119 GLY B CA 1
ATOM 2047 C C . GLY B 1 119 ? 6.957 -12.508 -17.984 1 92.69 119 GLY B C 1
ATOM 2048 O O . GLY B 1 119 ? 6.758 -13.117 -19.031 1 92.69 119 GLY B O 1
ATOM 2049 N N . ARG B 1 120 ? 8.078 -12.523 -17.375 1 92.38 120 ARG B N 1
ATOM 2050 C CA . ARG B 1 120 ? 9.203 -13.32 -17.859 1 92.38 120 ARG B CA 1
ATOM 2051 C C . ARG B 1 120 ? 8.867 -14.805 -17.844 1 92.38 120 ARG B C 1
ATOM 2053 O O . ARG B 1 120 ? 9.156 -15.531 -18.797 1 92.38 120 ARG B O 1
ATOM 2060 N N . HIS B 1 121 ? 8.266 -15.281 -16.75 1 89.44 121 HIS B N 1
ATOM 2061 C CA . HIS B 1 121 ? 7.891 -16.688 -16.625 1 89.44 121 HIS B CA 1
ATOM 2062 C C . HIS B 1 121 ? 6.855 -17.078 -17.672 1 89.44 121 HIS B C 1
ATOM 2064 O O . HIS B 1 121 ? 6.93 -18.172 -18.234 1 89.44 121 HIS B O 1
ATOM 2070 N N . VAL B 1 122 ? 5.836 -16.188 -17.906 1 89 122 VAL B N 1
ATOM 2071 C CA . VAL B 1 122 ? 4.816 -16.438 -18.906 1 89 122 VAL B CA 1
ATOM 2072 C C . VAL B 1 122 ? 5.477 -16.625 -20.281 1 89 122 VAL B C 1
ATOM 2074 O O . VAL B 1 122 ? 5.145 -17.562 -21.016 1 89 122 VAL B O 1
ATOM 2077 N N . LYS B 1 123 ? 6.473 -15.844 -20.641 1 88 123 LYS B N 1
ATOM 2078 C CA . LYS B 1 123 ? 7.18 -15.945 -21.922 1 88 123 LYS B CA 1
ATOM 2079 C C . LYS B 1 123 ? 7.953 -17.25 -22.016 1 88 123 LYS B C 1
ATOM 2081 O O . LYS B 1 123 ? 8 -17.875 -23.078 1 88 123 LYS B O 1
ATOM 2086 N N . LEU B 1 124 ? 8.531 -17.703 -20.953 1 83.12 124 LEU B N 1
ATOM 2087 C CA . LEU B 1 124 ? 9.281 -18.953 -20.922 1 83.12 124 LEU B CA 1
ATOM 2088 C C . LEU B 1 124 ? 8.359 -20.141 -21.156 1 83.12 124 LEU B C 1
ATOM 2090 O O . LEU B 1 124 ? 8.734 -21.094 -21.844 1 83.12 124 LEU B O 1
ATOM 2094 N N . MET B 1 125 ? 7.176 -20.078 -20.656 1 78 125 MET B N 1
ATOM 2095 C CA . MET B 1 125 ? 6.223 -21.172 -20.797 1 78 125 MET B CA 1
ATOM 2096 C C . MET B 1 125 ? 5.621 -21.203 -22.203 1 78 125 MET B C 1
ATOM 2098 O O . MET B 1 125 ? 5.234 -22.25 -22.703 1 78 125 MET B O 1
ATOM 2102 N N . GLU B 1 126 ? 5.484 -20.016 -22.875 1 75.5 126 GLU B N 1
ATOM 2103 C CA . GLU B 1 126 ? 5.008 -19.938 -24.266 1 75.5 126 GLU B CA 1
ATOM 2104 C C . GLU B 1 126 ? 6.016 -20.531 -25.234 1 75.5 126 GLU B C 1
ATOM 2106 O O . GLU B 1 126 ? 5.637 -21.203 -26.188 1 75.5 126 GLU B O 1
ATOM 2111 N N . PHE B 1 127 ? 7.27 -20.281 -25.016 1 67.19 127 PHE B N 1
ATOM 2112 C CA . PHE B 1 127 ? 8.32 -20.797 -25.891 1 67.19 127 PHE B CA 1
ATOM 2113 C C . PHE B 1 127 ? 8.391 -22.312 -25.812 1 67.19 127 PHE B C 1
ATOM 2115 O O . PHE B 1 127 ? 8.57 -22.984 -26.828 1 67.19 127 PHE B O 1
ATOM 2122 N N . ASP B 1 128 ? 8.164 -22.828 -24.703 1 61.09 128 ASP B N 1
ATOM 2123 C CA . ASP B 1 128 ? 8.211 -24.281 -24.531 1 61.09 128 ASP B CA 1
ATOM 2124 C C . ASP B 1 128 ? 7.012 -24.953 -25.188 1 61.09 128 ASP B C 1
ATOM 2126 O O . ASP B 1 128 ? 7.145 -26.016 -25.781 1 61.09 128 ASP B O 1
ATOM 2130 N N . GLU B 1 129 ? 5.871 -24.297 -25.109 1 58.56 129 GLU B N 1
ATOM 2131 C CA . GLU B 1 129 ? 4.691 -24.812 -25.797 1 58.56 129 GLU B CA 1
ATOM 2132 C C . GLU B 1 129 ? 4.898 -24.844 -27.297 1 58.56 129 GLU B C 1
ATOM 2134 O O . GLU B 1 129 ? 4.461 -25.766 -27.984 1 58.56 129 GLU B O 1
ATOM 2139 N N . GLY B 1 130 ? 5.527 -23.719 -27.781 1 52.72 130 GLY B N 1
ATOM 2140 C CA . GLY B 1 130 ? 5.785 -23.656 -29.219 1 52.72 130 GLY B CA 1
ATOM 2141 C C . GLY B 1 130 ? 6.766 -24.703 -29.688 1 52.72 130 GLY B C 1
ATOM 2142 O O . GLY B 1 130 ? 6.652 -25.188 -30.828 1 52.72 130 GLY B O 1
ATOM 2143 N N . LEU B 1 131 ? 7.691 -25.016 -28.953 1 47.97 131 LEU B N 1
ATOM 2144 C CA . LEU B 1 131 ? 8.672 -26.031 -29.328 1 47.97 131 LEU B CA 1
ATOM 2145 C C . LEU B 1 131 ? 8.055 -27.422 -29.266 1 47.97 131 LEU B C 1
ATOM 2147 O O . LEU B 1 131 ? 8.453 -28.312 -30.016 1 47.97 131 LEU B O 1
ATOM 2151 N N . SER B 1 132 ? 7.195 -27.547 -28.297 1 48.75 132 SER B N 1
ATOM 2152 C CA . SER B 1 132 ? 6.562 -28.859 -28.203 1 48.75 132 SER B CA 1
ATOM 2153 C C . SER B 1 132 ? 5.641 -29.109 -29.391 1 48.75 132 SER B C 1
ATOM 2155 O O . SER B 1 132 ? 5.398 -30.266 -29.766 1 48.75 132 SER B O 1
ATOM 2157 N N . ASP B 1 133 ? 5 -28.109 -29.828 1 46.41 133 ASP B N 1
ATOM 2158 C CA . ASP B 1 133 ? 4.102 -28.281 -30.969 1 46.41 133 ASP B CA 1
ATOM 2159 C C . ASP B 1 133 ? 4.883 -28.578 -32.25 1 46.41 133 ASP B C 1
ATOM 2161 O O . ASP B 1 133 ? 4.305 -29 -33.25 1 46.41 133 ASP B O 1
ATOM 2165 N N . VAL B 1 134 ? 6.164 -28.328 -32.156 1 43.84 134 VAL B N 1
ATOM 2166 C CA . VAL B 1 134 ? 6.945 -28.594 -33.375 1 43.84 134 VAL B CA 1
ATOM 2167 C C . VAL B 1 134 ? 7.48 -30.016 -33.344 1 43.84 134 VAL B C 1
ATOM 2169 O O . VAL B 1 134 ? 7.926 -30.531 -34.375 1 43.84 134 VAL B O 1
ATOM 2172 N N . GLU B 1 135 ? 7.422 -30.719 -32.281 1 37.72 135 GLU B N 1
ATOM 2173 C CA . GLU B 1 135 ? 7.785 -32.125 -32.469 1 37.72 135 GLU B CA 1
ATOM 2174 C C . GLU B 1 135 ? 6.59 -32.938 -32.938 1 37.72 135 GLU B C 1
ATOM 2176 O O . GLU B 1 135 ? 5.477 -32.781 -32.438 1 37.72 135 GLU B O 1
#

Solvent-accessible surface area (backbone atoms only — not comparable to full-atom values): 14969 Å² total; per-residue (Å²): 138,84,82,76,82,78,79,75,72,72,73,80,78,69,72,48,54,52,56,50,41,23,62,72,60,71,38,88,49,61,59,60,28,52,37,48,52,43,53,54,46,40,55,53,47,52,54,51,48,52,55,49,50,49,50,51,51,54,50,50,53,49,51,52,47,50,50,51,34,54,54,51,52,60,68,71,41,74,80,46,76,65,48,46,55,47,47,55,49,51,54,54,51,50,51,48,50,50,54,42,50,50,45,50,50,52,41,51,51,43,52,51,52,45,41,52,52,45,50,52,50,41,52,56,47,50,53,52,51,56,56,55,70,67,104,132,85,84,79,80,76,78,75,77,72,71,82,78,68,73,46,55,52,58,52,40,23,61,73,59,71,38,90,48,61,57,60,26,50,36,48,54,44,53,53,48,39,56,53,48,51,54,51,48,53,56,50,50,50,50,52,52,54,51,50,52,50,51,52,47,51,51,49,32,52,52,51,51,60,67,71,40,73,79,43,74,65,48,44,54,47,48,55,48,50,53,54,49,50,51,48,52,50,53,42,49,51,45,51,50,52,41,50,50,43,52,52,51,46,39,52,52,45,52,53,50,42,52,55,47,52,52,51,52,55,54,54,71,69,103

pLDDT: mean 79.52, std 20.93, range [26.66, 98.25]

Organism: Artemisia annua (NCBI:txid35608)

Secondary structure (DSSP, 8-state):
---------------HHHHHHHHHHT-S-HHHHHHHHHHHHHHHHHHHHHHHHHHHHHHHHHHHHHHHHHHHHHHH---SHHHHHHHHHHHHHHHHHHHHHHHHHHHHHHHHHHHHHHHHHHHHHHHHHHHHTT-/---------------HHHHHHHHHHT-S-HHHHHHHHHHHHHHHHHHHHHHHHHHHHHHHHHHHHHHHHHHHHHHH---SHHHHHHHHHHHHHHHHHHHHHHHHHHHHHHHHHHHHHHHHHHHHHHHHHHHHTT-

Nearest PDB structures (foldseek):
  5c22-assembly4_D  TM=4.591E-01  e=1.204E+00  Escherichia coli
  3g67-assembly1_A  TM=4.186E-01  e=1.509E+00  Thermotoga maritima
  6ixg-assembly2_B  TM=4.336E-01  e=3.140E+00  Homo sapiens
  2y3a-assembly1_B  TM=4.293E-01  e=4.659E+00  Mus musculus
  3g67-assembly1_A  TM=4.503E-01  e=1.816E+00  Thermotoga maritima